Protein AF-S7J7T3-F1 (afdb_monomer)

Radius of gyration: 30.94 Å; Cα contacts (8 Å, |Δi|>4): 412; chains: 1; bounding box: 67×72×86 Å

Mean predicted aligned error: 15.25 Å

Foldseek 3Di:
DVVLVPDDDDPLLSVLLVLQQVQADLLQEGDDDLVVSQVVVVRDSVSNVSSLVVNCPDPPHLGHHNDLLSSLLRVLVPDPQRQPCLNVCSVPVVVCVVVVVLVVSCVVSVHDPVSSVSSVVVSVVGDSRRNVVVPDPPPDQDAQKEWDQDPVRDTDIDGPDDDDDDDDPCVVLVVCVVVDDPVSVVVSVVVVVVSVVVVVVVVVLVVLLCLLVVVLCVQQVCCQRPVDAQAADDLVNSCVVSVHDSVSSCVSQPRHWYHHPNDIDRSCVSHFHWWFAPDPVRGTDTLRNLLVVLVVDQVPADLQQGAALVNSCVVCVVVRTRDDSVSSVVSCVVVVNDGSVVSRDDDD

Sequence (348 aa):
MAQLRVQSLPRPQLMAAGLVIGSLDDKGFFQGDL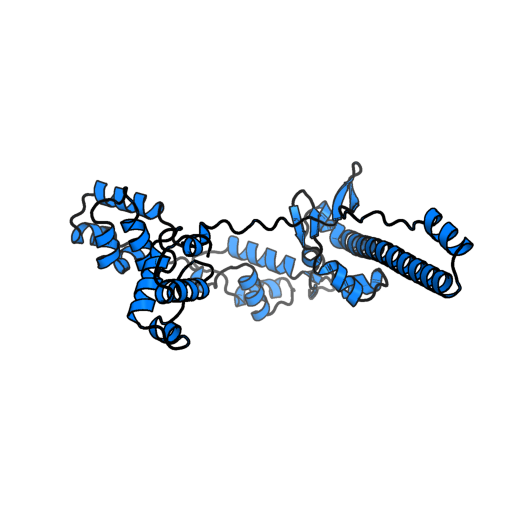ASLGTAYHLTPEDMKKGLELVQSFDPPGIAARDLREALLIQTRRSRKAPAKTEALLAQHYEDFLQGKWQKIQASLALSEAGLQAIRDFLKTLSLQPAGQITQEEVYIRPDVEIYCDEKGQLALRSLEEIPDVYFRDDLYDQYAAQGDKETLVYIRKARRDFNDLASALAYRHHSIEQVVTCLMSHQKDYFLYHKPLQPFRQKDIAEETKLSTATVSRVCRHRYVLFEGQVYPLQSFLATAYAVDKEDGASVSDKAIMRKIADLVESEDKDHPYSDQDLAEYFASAQISVARRTVTKFRQKLNIPNSRIRRRWRP

Solvent-accessible surface area (backbone atoms only — not comparable to full-atom values): 19787 Å² total; per-residue (Å²): 113,76,72,64,75,74,57,92,66,62,68,66,33,53,51,31,25,51,53,48,63,73,32,42,46,90,46,20,36,35,63,80,55,66,62,70,66,22,56,85,70,76,45,51,67,65,36,33,50,52,6,44,56,53,46,37,70,38,86,51,60,19,20,57,17,78,46,72,62,52,17,49,47,45,36,44,73,72,38,93,80,57,50,88,63,48,64,54,41,59,73,75,39,45,69,44,56,76,69,64,42,57,72,60,52,32,62,76,67,73,49,54,73,69,55,51,49,49,38,53,59,51,58,72,73,56,70,92,37,27,36,67,74,55,76,71,79,78,80,80,80,77,45,40,31,35,50,46,70,47,100,84,73,44,85,43,79,45,81,57,62,86,72,80,90,84,78,80,64,58,78,61,52,53,53,45,54,74,74,45,55,76,67,50,48,53,48,51,56,48,54,53,47,55,48,52,52,51,54,50,50,52,52,49,50,52,51,52,46,52,50,52,51,51,54,49,47,67,71,34,39,55,30,80,76,67,68,41,68,53,50,51,42,49,61,61,58,51,13,66,75,69,70,44,53,54,68,57,44,48,59,56,33,74,82,34,29,31,30,43,92,92,40,81,38,54,47,52,72,70,47,23,54,68,34,58,29,82,51,96,82,69,49,62,45,12,53,62,42,52,46,51,50,53,51,55,52,62,73,71,42,52,44,87,65,38,68,41,52,59,54,54,23,50,52,34,46,76,71,37,30,71,49,56,41,72,56,45,47,53,43,36,54,75,70,70,49,72,57,34,81,72,56,31,64,83,78,133

pLDDT: mean 84.62, std 7.96, range [48.22, 94.0]

Nearest PDB structures (foldseek):
  8f1j-assembly1_M  TM=6.549E-01  e=1.653E-20  Escherichia coli
  8f1i-assembly1_M  TM=6.223E-01  e=4.391E-20  Escherichia coli
  7qv9-assembly1_M  TM=6.460E-01  e=5.238E-18  Klebsiella pneumoniae
  7qxi-assembly1_M  TM=5.919E-01  e=6.699E-19  Klebsiella pneumoniae
  7qwp-assembly1_M  TM=6.243E-01  e=1.559E-16  Klebsiella pneumoniae

Secondary structure (DSSP, 8-state):
-TTGGG----HHHHHHHHHHHHTB-TTSBB-S-HHHHHHTTT--HHHHHHHHHHHHTSSSTTTTBSSHHHHHHHHHHH-TTPPTTHHHHHHH-HHHHHTT-HHHHHHHTT--HHHHHHHHHHHTTS-S-GGGGS---------SEEEEE-TTS-EEEEE----------HHHHHHHHHH--HHHHHHHHHHHHHHHHHHHHHHHHHHHHHHHHHHHHHHTHHHHHH-PPPPPB-HHHHHHHH---HHHHHHHHHT-EEEETTEEEEGGGG-B-EEEB-STT--EEEHHHHHHHHHHHHHTS-TTSPPPHHHHHHHHHHTTB---HHHHHHHHHHTTPPPHHHHSPPP-

Structure (mmCIF, N/CA/C/O backbone):
data_AF-S7J7T3-F1
#
_entry.id   AF-S7J7T3-F1
#
loop_
_atom_site.group_PDB
_atom_site.id
_atom_site.type_symbol
_atom_site.label_atom_id
_atom_site.label_alt_id
_atom_site.label_comp_id
_atom_site.label_asym_id
_atom_site.label_entity_id
_atom_site.label_seq_id
_atom_site.pdbx_PDB_ins_code
_atom_site.Cartn_x
_atom_site.Cartn_y
_atom_site.Cartn_z
_atom_site.occupancy
_atom_site.B_iso_or_equiv
_atom_site.auth_seq_id
_atom_site.auth_comp_id
_atom_site.auth_asym_id
_atom_site.auth_atom_id
_atom_site.pdbx_PDB_model_num
ATOM 1 N N . MET A 1 1 ? -15.486 18.052 -9.376 1.00 75.38 1 MET A N 1
ATOM 2 C CA . MET A 1 1 ? -15.262 18.795 -10.644 1.00 75.38 1 MET A CA 1
ATOM 3 C C . MET A 1 1 ? -16.343 18.581 -11.705 1.00 75.38 1 MET A C 1
ATOM 5 O O . MET A 1 1 ? -16.780 19.572 -12.274 1.00 75.38 1 MET A O 1
ATOM 9 N N . ALA A 1 2 ? -16.795 17.351 -11.991 1.00 79.06 2 ALA A N 1
ATOM 10 C CA . ALA A 1 2 ? -17.789 17.097 -13.048 1.00 79.06 2 ALA A CA 1
ATOM 11 C C . ALA A 1 2 ? -19.105 17.888 -12.872 1.00 79.06 2 ALA A C 1
ATOM 13 O O . ALA A 1 2 ? -19.540 18.552 -13.805 1.00 79.06 2 ALA A O 1
ATOM 14 N N . GLN A 1 3 ? -19.677 17.906 -11.663 1.00 81.00 3 GLN A N 1
ATOM 15 C CA . GLN A 1 3 ? -20.930 18.623 -11.376 1.00 81.00 3 GLN A CA 1
ATOM 16 C C . GLN A 1 3 ? -20.800 20.150 -11.485 1.00 81.00 3 GLN A C 1
ATOM 18 O O . GLN A 1 3 ? -21.722 20.809 -11.953 1.00 81.00 3 GLN A O 1
ATOM 23 N N . LEU A 1 4 ? -19.634 20.713 -11.142 1.00 83.75 4 LEU A N 1
ATOM 24 C CA . LEU A 1 4 ? -19.375 22.152 -11.259 1.00 83.75 4 LEU A CA 1
ATOM 25 C C . LEU A 1 4 ? -19.403 22.630 -12.719 1.00 83.75 4 LEU A C 1
ATOM 27 O O . LEU A 1 4 ? -19.880 23.724 -12.995 1.00 83.75 4 LEU A O 1
ATOM 31 N N . ARG A 1 5 ? -18.925 21.805 -13.662 1.00 81.75 5 ARG A N 1
ATOM 32 C CA . ARG A 1 5 ? -18.852 22.156 -15.094 1.00 81.75 5 ARG A CA 1
ATOM 33 C C . ARG A 1 5 ? -20.219 22.303 -15.765 1.00 81.75 5 ARG A C 1
ATOM 35 O O . ARG A 1 5 ? -20.293 22.891 -16.835 1.00 81.75 5 ARG A O 1
ATOM 42 N N . VAL A 1 6 ? -21.273 21.764 -15.155 1.00 81.38 6 VAL A N 1
ATOM 43 C CA . VAL A 1 6 ? -22.646 21.794 -15.687 1.00 81.38 6 VAL A CA 1
ATOM 44 C C . VAL A 1 6 ? -23.449 22.971 -15.103 1.00 81.38 6 VAL A C 1
ATOM 46 O O . VAL A 1 6 ? -24.548 23.265 -15.563 1.00 81.38 6 VAL A O 1
ATOM 49 N N . GLN A 1 7 ? -22.904 23.689 -14.111 1.00 81.62 7 GLN A N 1
ATOM 50 C CA . GLN A 1 7 ? -23.573 24.827 -13.478 1.00 81.62 7 GLN A CA 1
ATOM 51 C C . GLN A 1 7 ? -23.450 26.104 -14.318 1.00 81.62 7 GLN A C 1
ATOM 53 O O . GLN A 1 7 ? -22.364 26.476 -14.759 1.00 81.62 7 GLN A O 1
ATOM 58 N N . SER A 1 8 ? -24.564 26.820 -14.482 1.00 79.00 8 SER A N 1
ATOM 59 C CA . SER A 1 8 ? -24.627 28.111 -15.186 1.00 79.00 8 SER A CA 1
ATOM 60 C C . SER A 1 8 ? -24.733 29.266 -14.185 1.00 79.00 8 SER A C 1
ATOM 62 O O . SER A 1 8 ? -25.790 29.872 -14.029 1.00 79.00 8 SER A O 1
ATOM 64 N N . LEU A 1 9 ? -23.640 29.541 -13.469 1.00 84.25 9 LEU A N 1
ATOM 65 C CA . LEU A 1 9 ? -23.550 30.593 -12.447 1.00 84.25 9 LEU A CA 1
ATOM 66 C C . LEU A 1 9 ? -22.483 31.646 -12.801 1.00 84.25 9 LEU A C 1
ATOM 68 O O . LEU A 1 9 ? -21.626 31.392 -13.653 1.00 84.25 9 LEU A O 1
ATOM 72 N N . PRO A 1 10 ? -22.508 32.837 -12.167 1.00 85.75 10 PRO A N 1
ATOM 73 C CA . PRO A 1 10 ? -21.495 33.867 -12.380 1.00 85.75 10 PRO A CA 1
ATOM 74 C C . PRO A 1 10 ? -20.070 33.335 -12.172 1.00 85.75 10 PRO A C 1
ATOM 76 O O . PRO A 1 10 ? -19.806 32.588 -11.228 1.00 85.75 10 PRO A O 1
ATOM 79 N N . ARG A 1 11 ? -19.128 33.773 -13.021 1.00 82.38 11 ARG A N 1
ATOM 80 C CA . ARG A 1 11 ? -17.716 33.341 -12.973 1.00 82.38 11 ARG A CA 1
ATOM 81 C C . ARG A 1 11 ? -17.080 33.419 -11.573 1.00 82.38 11 ARG A C 1
ATOM 83 O O . ARG A 1 11 ? -16.417 32.447 -11.217 1.00 82.38 11 ARG A O 1
ATOM 90 N N . PRO A 1 12 ? -17.298 34.476 -10.760 1.00 83.62 12 PRO A N 1
ATOM 91 C CA . PRO A 1 12 ? -16.741 34.539 -9.405 1.00 83.62 12 PRO A CA 1
ATOM 92 C C . PRO A 1 12 ? -17.181 33.374 -8.506 1.00 83.62 12 PRO A C 1
ATOM 94 O O . PRO A 1 12 ? -16.366 32.815 -7.779 1.00 83.62 12 PRO A O 1
ATOM 97 N N . GLN A 1 13 ? -18.441 32.938 -8.614 1.00 84.06 13 GLN A N 1
ATOM 98 C CA . GLN A 1 1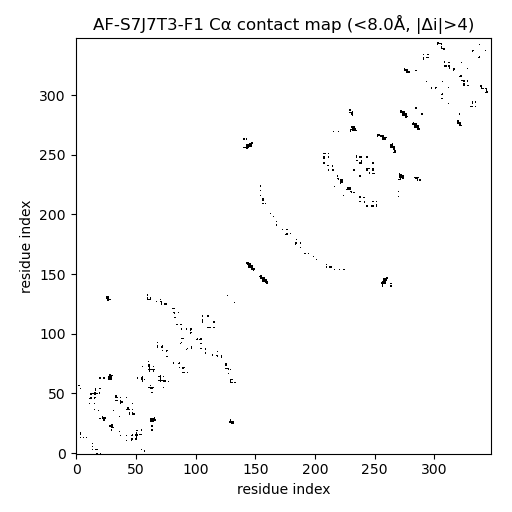3 ? -18.991 31.839 -7.810 1.00 84.06 13 GLN A CA 1
ATOM 99 C C . GLN A 1 13 ? -18.482 30.474 -8.279 1.00 84.06 13 GLN A C 1
ATOM 101 O O . GLN A 1 13 ? -18.190 29.606 -7.460 1.00 84.06 13 GLN A O 1
ATOM 106 N N . LEU A 1 14 ? -18.323 30.288 -9.594 1.00 85.38 14 LEU A N 1
ATOM 107 C CA . LEU A 1 14 ? -17.729 29.069 -10.151 1.00 85.38 14 LEU A CA 1
ATOM 108 C C . LEU A 1 14 ? -16.251 28.934 -9.765 1.00 85.38 14 LEU A C 1
ATOM 110 O O . LEU A 1 14 ? -15.801 27.838 -9.438 1.00 85.38 14 LEU A O 1
ATOM 114 N N . MET A 1 15 ? -15.507 30.044 -9.765 1.00 85.50 15 MET A N 1
ATOM 115 C CA . MET A 1 15 ? -14.121 30.068 -9.292 1.00 85.50 15 MET A CA 1
ATOM 116 C C . MET A 1 15 ? -14.039 29.755 -7.797 1.00 85.50 15 MET A C 1
ATOM 118 O O . MET A 1 15 ? -13.268 28.878 -7.413 1.00 85.50 15 MET A O 1
ATOM 122 N N . ALA A 1 16 ? -14.878 30.390 -6.972 1.00 86.44 16 ALA A N 1
ATOM 123 C CA . ALA A 1 16 ? -14.968 30.103 -5.543 1.00 86.44 16 ALA A CA 1
ATOM 124 C C . ALA A 1 16 ? -15.271 28.620 -5.264 1.00 86.44 16 ALA A C 1
ATOM 126 O O . ALA A 1 16 ? -14.583 27.982 -4.470 1.00 86.44 16 ALA A O 1
ATOM 127 N N . ALA A 1 17 ? -16.247 28.036 -5.963 1.00 87.31 17 ALA A N 1
ATOM 128 C CA . ALA A 1 17 ? -16.574 26.617 -5.841 1.00 87.31 17 ALA A CA 1
ATOM 129 C C . ALA A 1 17 ? -15.418 25.702 -6.283 1.00 87.31 17 ALA A C 1
ATOM 131 O O . ALA A 1 17 ? -15.166 24.674 -5.659 1.00 87.31 17 ALA A O 1
ATOM 132 N N . GLY A 1 18 ? -14.678 26.078 -7.330 1.00 86.81 18 GLY A N 1
ATOM 133 C CA . GLY A 1 18 ? -13.475 25.361 -7.758 1.00 86.81 18 GLY A CA 1
ATOM 134 C C . GLY A 1 18 ? -12.377 25.356 -6.691 1.00 86.81 18 GLY A C 1
ATOM 135 O O . GLY A 1 18 ? -11.784 24.307 -6.438 1.00 86.81 18 GLY A O 1
ATOM 136 N N . LEU A 1 19 ? -12.153 26.495 -6.027 1.00 87.12 19 LEU A N 1
ATOM 137 C CA . LEU A 1 19 ? -11.210 26.607 -4.910 1.00 87.12 19 LEU A CA 1
ATOM 138 C C . LEU A 1 19 ? -11.642 25.736 -3.729 1.00 87.12 19 LEU A C 1
ATOM 140 O O . LEU A 1 19 ? -10.830 24.976 -3.212 1.00 87.12 19 LEU A O 1
ATOM 144 N N . VAL A 1 20 ? -12.927 25.773 -3.363 1.00 87.44 20 VAL A N 1
ATOM 145 C CA . VAL A 1 20 ? -13.486 24.926 -2.297 1.00 87.44 20 VAL A CA 1
ATOM 146 C C . VAL A 1 20 ? -13.275 23.442 -2.599 1.00 87.44 20 VAL A C 1
ATOM 148 O O . VAL A 1 20 ? -12.836 22.713 -1.717 1.00 87.44 20 VAL A O 1
ATOM 151 N N . ILE A 1 21 ? -13.519 22.996 -3.839 1.00 86.38 21 ILE A N 1
ATOM 152 C CA . ILE A 1 21 ? -13.271 21.605 -4.260 1.00 86.38 21 ILE A CA 1
ATOM 153 C C . ILE A 1 21 ? -11.786 21.236 -4.132 1.00 86.38 21 ILE A C 1
ATOM 155 O O . ILE A 1 21 ? -11.472 20.116 -3.742 1.00 86.38 21 ILE A O 1
ATOM 159 N N . GLY A 1 22 ? -10.878 22.159 -4.457 1.00 85.31 22 GLY A N 1
ATOM 160 C CA . GLY A 1 22 ? -9.433 21.952 -4.321 1.00 85.31 22 GLY A CA 1
ATOM 161 C C . GLY A 1 22 ? -8.930 21.919 -2.874 1.00 85.31 22 GLY A C 1
ATOM 162 O O . GLY A 1 22 ? -7.810 21.478 -2.637 1.00 85.31 22 GLY A O 1
ATOM 163 N N . SER A 1 23 ? -9.742 22.366 -1.915 1.00 87.12 23 SER A N 1
ATOM 164 C CA . SER A 1 23 ? -9.426 22.395 -0.480 1.00 87.12 23 SER A CA 1
ATOM 165 C C . SER A 1 23 ? -10.157 21.311 0.324 1.00 87.12 23 SER A C 1
ATOM 167 O O . SER A 1 23 ? -10.235 21.401 1.550 1.00 87.12 23 SER A O 1
ATOM 169 N N . LEU A 1 24 ? -10.723 20.301 -0.342 1.00 86.50 24 LEU A N 1
ATOM 170 C CA . LEU A 1 24 ? -11.338 19.156 0.329 1.00 86.50 24 LEU A CA 1
ATOM 171 C C . LEU A 1 24 ? -10.279 18.136 0.759 1.00 86.50 24 LEU A C 1
ATOM 173 O O . LEU A 1 24 ? -9.319 17.891 0.031 1.00 86.50 24 LEU A O 1
ATOM 177 N N . ASP A 1 25 ? -10.476 17.520 1.923 1.00 84.06 25 ASP A N 1
ATOM 178 C CA . ASP A 1 25 ? -9.695 16.355 2.345 1.00 84.06 25 ASP A CA 1
ATOM 179 C C . ASP A 1 25 ? -10.202 15.044 1.714 1.00 84.06 25 ASP A C 1
ATOM 181 O O . ASP A 1 25 ? -11.262 14.997 1.085 1.00 84.06 25 ASP A O 1
ATOM 185 N N . ASP A 1 26 ? -9.465 13.949 1.934 1.00 79.81 26 ASP A N 1
ATOM 186 C CA . ASP A 1 26 ? -9.810 12.606 1.437 1.00 79.81 26 ASP A CA 1
ATOM 187 C C . ASP A 1 26 ? -11.188 12.108 1.919 1.00 79.81 26 ASP A C 1
ATOM 189 O O . ASP A 1 26 ? -11.761 11.184 1.344 1.00 79.81 26 ASP A O 1
ATOM 193 N N . LYS A 1 27 ? -11.733 12.701 2.990 1.00 80.62 27 LYS A N 1
ATOM 194 C CA . LYS A 1 27 ? -13.044 12.359 3.561 1.00 80.62 27 LYS A CA 1
ATOM 195 C C . LYS A 1 27 ? -14.164 13.254 3.022 1.00 80.62 27 LYS A C 1
ATOM 197 O O . LYS A 1 27 ? -15.337 12.935 3.228 1.00 80.62 27 LYS A O 1
ATOM 202 N N . GLY A 1 28 ? -13.831 14.317 2.292 1.00 82.50 28 GLY A N 1
ATOM 203 C CA . GLY A 1 28 ? -14.767 15.260 1.686 1.00 82.50 28 GLY A CA 1
ATOM 204 C C . GLY A 1 28 ? -15.125 16.458 2.562 1.00 82.50 28 GLY A C 1
ATOM 205 O O . GLY A 1 28 ? -16.102 17.141 2.246 1.00 82.50 28 GLY A O 1
ATOM 206 N N . PHE A 1 29 ? -14.381 16.720 3.641 1.00 87.06 29 PHE A N 1
ATOM 207 C CA . PHE A 1 29 ? -14.541 17.920 4.464 1.00 87.06 29 PHE A CA 1
ATOM 208 C C . PHE A 1 29 ? -13.693 19.068 3.928 1.00 87.06 29 PHE A C 1
ATOM 210 O O . PHE A 1 29 ? -12.603 18.867 3.396 1.00 87.06 29 PHE A O 1
ATOM 217 N N . PHE A 1 30 ? -14.196 20.287 4.084 1.00 87.38 30 PHE A N 1
ATOM 218 C CA . PHE A 1 30 ? -13.476 21.493 3.706 1.00 87.38 30 PHE A CA 1
ATOM 219 C C . PHE A 1 30 ? -12.416 21.838 4.756 1.00 87.38 30 PHE A C 1
ATOM 221 O O . PHE A 1 30 ? -12.742 22.071 5.921 1.00 87.38 30 PHE A O 1
ATOM 228 N N . GLN A 1 31 ? -11.155 21.897 4.327 1.00 80.44 31 GLN A N 1
ATOM 229 C CA . GLN A 1 31 ? -10.016 22.265 5.162 1.00 80.44 31 GLN A CA 1
ATOM 230 C C . GLN A 1 31 ? -9.549 23.673 4.785 1.00 80.44 31 GLN A C 1
ATOM 232 O O . GLN A 1 31 ? -8.963 23.883 3.724 1.00 80.44 31 GLN A O 1
ATOM 237 N N . GLY A 1 32 ? -9.789 24.651 5.659 1.00 78.81 32 GLY A N 1
ATOM 238 C CA . GLY A 1 32 ? -9.261 26.002 5.484 1.00 78.81 32 GLY A CA 1
ATOM 239 C C . GLY A 1 32 ? -10.185 27.105 5.973 1.00 78.81 32 GLY A C 1
ATOM 240 O O . GLY A 1 32 ? -11.274 26.867 6.493 1.00 78.81 32 GLY A O 1
ATOM 241 N N . ASP A 1 33 ? -9.723 28.338 5.789 1.00 82.06 33 ASP A N 1
ATOM 242 C CA . ASP A 1 33 ? -10.504 29.541 6.040 1.00 82.06 33 ASP A CA 1
ATOM 243 C C . ASP A 1 33 ? -11.023 30.118 4.715 1.00 82.06 33 ASP A C 1
ATOM 245 O O . ASP A 1 33 ? -10.255 30.405 3.793 1.00 82.06 33 ASP A O 1
ATOM 249 N N . LEU A 1 34 ? -12.342 30.301 4.633 1.00 80.44 34 LEU A N 1
ATOM 250 C CA . LEU A 1 34 ? -13.025 30.848 3.457 1.00 80.44 34 LEU A CA 1
ATOM 251 C C . LEU A 1 34 ? -12.539 32.257 3.117 1.00 80.44 34 LEU A C 1
ATOM 253 O O . LEU A 1 34 ? -12.439 32.594 1.937 1.00 80.44 34 LEU A O 1
ATOM 257 N N . ALA A 1 35 ? -12.243 33.073 4.133 1.00 76.12 35 ALA A N 1
ATOM 258 C CA . ALA A 1 35 ? -11.789 34.441 3.916 1.00 76.12 35 ALA A CA 1
ATOM 259 C C . ALA A 1 35 ? -10.382 34.449 3.306 1.00 76.12 35 ALA A C 1
ATOM 261 O O . ALA A 1 35 ? -10.147 35.113 2.299 1.00 76.12 35 ALA A O 1
ATOM 262 N N . SER A 1 36 ? -9.472 33.644 3.855 1.00 78.25 36 SER A N 1
ATOM 263 C CA . SER A 1 36 ? -8.094 33.526 3.371 1.00 78.25 36 SER A CA 1
ATOM 264 C C . SER A 1 36 ? -7.976 32.897 1.974 1.00 78.25 36 SER A C 1
ATOM 266 O O . SER A 1 36 ? -7.074 33.250 1.221 1.00 78.25 36 SER A O 1
ATOM 268 N N . LEU A 1 37 ? -8.883 31.991 1.593 1.00 79.44 37 LEU A N 1
ATOM 269 C CA . LEU A 1 37 ? -8.864 31.357 0.266 1.00 79.44 37 LEU A CA 1
ATOM 270 C C . LEU A 1 37 ? -9.308 32.297 -0.866 1.00 79.44 37 LEU A C 1
ATOM 272 O O . LEU A 1 37 ? -8.811 32.186 -1.987 1.00 79.44 37 LEU A O 1
ATOM 276 N N . GLY A 1 38 ? -10.228 33.226 -0.587 1.00 75.81 38 GLY A N 1
ATOM 277 C CA . GLY A 1 38 ? -10.746 34.167 -1.585 1.00 75.81 38 GLY A CA 1
ATOM 278 C C . GLY A 1 38 ? -9.831 35.364 -1.864 1.00 75.81 38 GLY A C 1
ATOM 279 O O . GLY A 1 38 ? -9.816 35.879 -2.985 1.00 75.81 38 GLY A O 1
ATOM 280 N N . THR A 1 39 ? -9.034 35.793 -0.878 1.00 79.75 39 THR A N 1
ATOM 281 C CA . THR A 1 39 ? -8.194 37.004 -0.974 1.00 79.75 39 THR A CA 1
ATOM 282 C C . THR A 1 39 ? -7.122 36.903 -2.054 1.00 79.75 39 THR A C 1
ATOM 284 O O . THR A 1 39 ? -6.909 37.872 -2.780 1.00 79.75 39 THR A O 1
ATOM 287 N N . ALA A 1 40 ? -6.508 35.729 -2.223 1.00 77.25 40 ALA A N 1
ATOM 288 C CA . ALA A 1 40 ? -5.492 35.480 -3.250 1.00 77.25 40 ALA A CA 1
ATOM 289 C C . ALA A 1 40 ? -6.015 35.658 -4.691 1.00 77.25 40 ALA A C 1
ATOM 291 O O . ALA A 1 40 ? -5.227 35.880 -5.606 1.00 77.25 40 ALA A O 1
ATOM 292 N N . TYR A 1 41 ? -7.335 35.584 -4.887 1.00 79.19 41 TYR A N 1
ATOM 293 C CA . TYR A 1 41 ? -7.991 35.656 -6.195 1.00 79.19 41 TYR A CA 1
ATOM 294 C C . TYR A 1 41 ? -8.938 36.857 -6.331 1.00 79.19 41 TYR A C 1
ATOM 296 O O . TYR A 1 41 ? -9.746 36.894 -7.257 1.00 79.19 41 TYR A O 1
ATOM 304 N N . HIS A 1 42 ? -8.847 37.837 -5.422 1.00 83.19 42 HIS A N 1
ATOM 305 C CA . HIS A 1 42 ? -9.715 39.023 -5.382 1.00 83.19 42 HIS A CA 1
ATOM 306 C C . HIS A 1 42 ? -11.223 38.699 -5.339 1.00 83.19 42 HIS A C 1
ATOM 308 O O . HIS A 1 42 ? -12.045 39.465 -5.842 1.00 83.19 42 HIS A O 1
ATOM 314 N N . LEU A 1 43 ? -11.597 37.564 -4.739 1.00 83.31 43 LEU A N 1
ATOM 315 C CA . LEU A 1 43 ? -12.994 37.165 -4.562 1.00 83.31 43 LEU A CA 1
ATOM 316 C C . LEU A 1 43 ? -13.572 37.791 -3.293 1.00 83.31 43 LEU A C 1
ATOM 318 O O . LEU A 1 43 ? -12.900 37.879 -2.262 1.00 83.31 43 LEU A O 1
ATOM 322 N N . THR A 1 44 ? -14.839 38.205 -3.351 1.00 85.88 44 THR A N 1
ATOM 323 C CA . THR A 1 44 ? -15.522 38.735 -2.167 1.00 85.88 44 THR A CA 1
ATOM 324 C C . THR A 1 44 ? -15.859 37.606 -1.180 1.00 85.88 44 THR A C 1
ATOM 326 O O . THR A 1 44 ? -16.093 36.465 -1.597 1.00 85.88 44 THR A O 1
ATOM 329 N N . PRO A 1 45 ? -15.951 37.891 0.134 1.00 84.38 45 PRO A N 1
ATOM 330 C CA . PRO A 1 45 ? -16.411 36.906 1.116 1.00 84.38 45 PRO A CA 1
ATOM 331 C C . PRO A 1 45 ? -17.803 36.337 0.799 1.00 84.38 45 PRO A C 1
ATOM 333 O O . PRO A 1 45 ? -18.085 35.176 1.096 1.00 84.38 45 PRO A O 1
ATOM 336 N N . GLU A 1 46 ? -18.671 37.130 0.162 1.00 86.38 46 GLU A N 1
ATOM 337 C CA . GLU A 1 46 ? -19.995 36.679 -0.273 1.00 86.38 46 GLU A CA 1
ATOM 338 C C . GLU A 1 46 ? -19.921 35.662 -1.414 1.00 86.38 46 GLU A C 1
ATOM 340 O O . GLU A 1 46 ? -20.639 34.660 -1.386 1.00 86.38 46 GLU A O 1
ATOM 345 N N . ASP A 1 47 ? -19.044 35.880 -2.396 1.00 85.06 47 ASP A N 1
ATOM 346 C CA . ASP A 1 47 ? -18.837 34.935 -3.496 1.00 85.06 47 ASP A CA 1
ATOM 347 C C . ASP A 1 47 ? -18.253 33.614 -2.990 1.00 85.06 47 ASP A C 1
ATOM 349 O O . ASP A 1 47 ? -18.682 32.547 -3.430 1.00 85.06 47 ASP A O 1
ATOM 353 N N . MET A 1 48 ? -17.343 33.671 -2.011 1.00 85.19 48 MET A N 1
ATOM 354 C CA . MET A 1 48 ? -16.796 32.481 -1.350 1.00 85.19 48 MET A CA 1
ATOM 355 C C . MET A 1 48 ? -17.869 31.690 -0.602 1.00 85.19 48 MET A C 1
ATOM 357 O O . MET A 1 48 ? -17.917 30.464 -0.708 1.00 85.19 48 MET A O 1
ATOM 361 N N . LYS A 1 49 ? -18.771 32.376 0.107 1.00 87.06 49 LYS A N 1
ATOM 362 C CA . LYS A 1 49 ? -19.892 31.726 0.795 1.00 87.06 49 LYS A CA 1
ATOM 363 C C . LYS A 1 49 ? -20.847 31.054 -0.194 1.00 87.06 49 LYS A C 1
ATOM 365 O O . LYS A 1 49 ? -21.199 29.895 0.003 1.00 87.06 49 LYS A O 1
ATOM 370 N N . LYS A 1 50 ? -21.207 31.740 -1.284 1.00 87.25 50 LYS A N 1
ATOM 371 C CA . LYS A 1 50 ? -22.048 31.173 -2.354 1.00 87.25 50 LYS A CA 1
ATOM 372 C C . LYS A 1 50 ? -21.369 29.993 -3.047 1.00 87.25 50 LYS A C 1
ATOM 374 O O . LYS A 1 50 ? -22.029 29.007 -3.354 1.00 87.25 50 LYS A O 1
ATOM 379 N N . GLY A 1 51 ? -20.055 30.069 -3.259 1.00 86.38 51 GLY A N 1
ATOM 380 C CA . GLY A 1 51 ? -19.256 28.966 -3.788 1.00 86.38 51 GLY A CA 1
ATOM 381 C C . GLY A 1 51 ? -19.271 27.743 -2.870 1.00 86.38 51 GLY A C 1
ATOM 382 O O . GLY A 1 51 ? -19.461 26.629 -3.350 1.00 86.38 51 GLY A O 1
ATOM 383 N N . LEU A 1 52 ? -19.145 27.937 -1.553 1.00 88.12 52 LEU A N 1
ATOM 384 C CA . LEU A 1 52 ? -19.252 26.850 -0.578 1.00 88.12 52 LEU A CA 1
ATOM 385 C C . LEU A 1 52 ? -20.652 26.225 -0.571 1.00 88.12 52 LEU A C 1
ATOM 387 O O . LEU A 1 52 ? -20.768 25.008 -0.679 1.00 88.12 52 LEU A O 1
ATOM 391 N N . GLU A 1 53 ? -21.705 27.040 -0.486 1.00 88.19 53 GLU A N 1
ATOM 392 C CA . GLU A 1 53 ? -23.099 26.570 -0.511 1.00 88.19 53 GLU A CA 1
ATOM 393 C C . GLU A 1 53 ? -23.410 25.800 -1.805 1.00 88.19 53 GLU A C 1
ATOM 395 O O . GLU A 1 53 ? -24.088 24.770 -1.778 1.00 88.19 53 GLU A O 1
ATOM 400 N N . LEU A 1 54 ? -22.846 26.245 -2.933 1.00 87.94 54 LEU A N 1
ATOM 401 C CA . LEU A 1 54 ? -22.944 25.541 -4.205 1.00 87.94 54 LEU A CA 1
ATOM 402 C C . LEU A 1 54 ? -22.288 24.159 -4.135 1.00 87.94 54 LEU A C 1
ATOM 404 O O . LEU A 1 54 ? -22.914 23.178 -4.527 1.00 87.94 54 LEU A O 1
ATOM 408 N N . VAL A 1 55 ? -21.062 24.049 -3.614 1.00 87.38 55 VAL A N 1
ATOM 409 C CA . VAL A 1 55 ? -20.391 22.744 -3.486 1.00 87.38 55 VAL A CA 1
ATOM 410 C C . VAL A 1 55 ? -21.124 21.837 -2.493 1.00 87.38 55 VAL A C 1
ATOM 412 O O . VAL A 1 55 ? -21.269 20.651 -2.766 1.00 87.38 55 VAL A O 1
ATOM 415 N N . GLN A 1 56 ? -21.669 22.377 -1.401 1.00 88.50 56 GLN A N 1
ATOM 416 C CA . GLN A 1 56 ? -22.477 21.618 -0.433 1.00 88.50 56 GLN A CA 1
ATOM 417 C C . GLN A 1 56 ? -23.787 21.072 -1.031 1.00 88.50 56 GLN A C 1
ATOM 419 O O . GLN A 1 56 ? -24.358 20.106 -0.513 1.00 88.50 56 GLN A O 1
ATOM 424 N N . SER A 1 57 ? -24.268 21.662 -2.130 1.00 86.50 57 SER A N 1
ATOM 425 C CA . SER A 1 57 ? -25.426 21.161 -2.878 1.00 86.50 57 SER A CA 1
ATOM 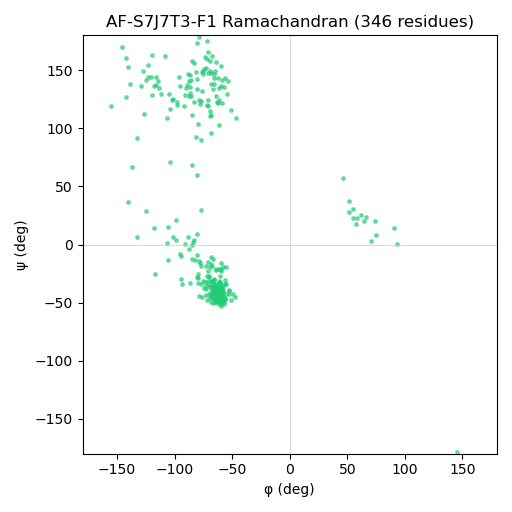426 C C . SER A 1 57 ? -25.110 19.962 -3.781 1.00 86.50 57 SER A C 1
ATOM 428 O O . SER A 1 57 ? -26.034 19.272 -4.212 1.00 86.50 57 SER A O 1
ATOM 430 N N . PHE A 1 58 ? -23.829 19.695 -4.054 1.00 87.69 58 PHE A N 1
ATOM 431 C CA . PHE A 1 58 ? -23.399 18.608 -4.930 1.00 87.69 58 PHE A CA 1
ATOM 432 C C . PHE A 1 58 ? -23.553 17.235 -4.275 1.00 87.69 58 PHE A C 1
ATOM 434 O O . PHE A 1 58 ? -23.689 17.099 -3.058 1.00 87.69 58 PHE A O 1
ATOM 441 N N . ASP A 1 59 ? -23.549 16.200 -5.109 1.00 82.38 59 ASP A N 1
ATOM 442 C CA . ASP A 1 59 ? -23.481 14.813 -4.663 1.00 82.38 59 ASP A CA 1
ATOM 443 C C . ASP A 1 59 ? -22.019 14.362 -4.542 1.00 82.38 59 ASP A C 1
ATOM 445 O O . ASP A 1 59 ? -21.222 14.655 -5.441 1.00 82.38 59 ASP A O 1
ATOM 449 N N . PRO A 1 60 ? -21.642 13.632 -3.479 1.00 85.38 60 PRO A N 1
ATOM 450 C CA . PRO A 1 60 ? -22.489 13.089 -2.408 1.00 85.38 60 PRO A CA 1
ATOM 451 C C . PRO A 1 60 ? -22.953 14.128 -1.360 1.00 85.38 60 PRO A C 1
ATOM 453 O O . PRO A 1 60 ? -22.225 15.077 -1.061 1.00 85.38 60 PRO A O 1
ATOM 456 N N . PRO A 1 61 ? -24.152 13.959 -0.759 1.00 85.00 61 PRO A N 1
ATOM 457 C CA . PRO A 1 61 ? -24.676 14.892 0.235 1.00 85.00 61 PRO A CA 1
ATOM 458 C C . PRO A 1 61 ? -23.770 14.964 1.471 1.00 85.00 61 PRO A C 1
ATOM 460 O O . PRO A 1 61 ? -23.359 13.946 2.025 1.00 85.00 61 PRO A O 1
ATOM 463 N N . GLY A 1 62 ? -23.494 16.185 1.934 1.00 83.50 62 GLY A N 1
ATOM 464 C CA . GLY A 1 62 ? -22.593 16.446 3.062 1.00 83.50 62 GLY A CA 1
ATOM 465 C C . GLY A 1 62 ? -21.143 16.725 2.663 1.00 83.50 62 GLY A C 1
ATOM 466 O O . GLY A 1 62 ? -20.327 16.967 3.550 1.00 83.50 62 GLY A O 1
ATOM 467 N N . ILE A 1 63 ? -20.815 16.721 1.366 1.00 87.25 63 ILE A N 1
ATOM 468 C CA . ILE A 1 63 ? -19.504 17.151 0.867 1.00 87.25 63 ILE A CA 1
ATOM 469 C C . ILE A 1 63 ? -19.271 18.648 1.127 1.00 87.25 63 ILE A C 1
ATOM 471 O O . ILE A 1 63 ? -20.217 19.434 1.160 1.00 87.25 63 ILE A O 1
ATOM 475 N N . ALA A 1 64 ? -18.012 19.042 1.331 1.00 88.44 64 ALA A N 1
ATOM 476 C CA . ALA A 1 64 ? -17.608 20.403 1.699 1.00 88.44 64 ALA A CA 1
ATOM 477 C C . ALA A 1 64 ? -18.232 20.930 3.007 1.00 88.44 64 ALA A C 1
ATOM 479 O O . ALA A 1 64 ? -18.319 22.139 3.231 1.00 88.44 64 ALA A O 1
ATOM 480 N N . ALA A 1 65 ? -18.658 20.035 3.898 1.00 89.38 65 ALA A N 1
ATOM 481 C CA . ALA A 1 65 ? -18.940 20.402 5.278 1.00 89.38 65 ALA A CA 1
ATOM 482 C C . ALA A 1 65 ? -17.638 20.775 6.007 1.00 89.38 65 ALA A C 1
ATOM 484 O O . ALA A 1 65 ? -16.580 20.212 5.723 1.00 89.38 65 ALA A O 1
ATOM 485 N N . ARG A 1 66 ? -17.710 21.707 6.958 1.00 87.94 66 ARG A N 1
ATOM 486 C CA . ARG A 1 66 ? -16.570 22.120 7.796 1.00 87.94 66 ARG A CA 1
ATOM 487 C C . ARG A 1 66 ? -16.330 21.155 8.949 1.00 87.94 66 ARG A C 1
ATOM 489 O O . ARG A 1 66 ? -15.208 21.020 9.422 1.00 87.94 66 ARG A O 1
ATOM 496 N N . ASP A 1 67 ? -17.383 20.482 9.401 1.00 87.19 67 ASP A N 1
ATOM 497 C CA . ASP A 1 67 ? -17.310 19.459 10.433 1.00 87.19 67 ASP A CA 1
ATOM 498 C C . ASP A 1 67 ? -18.328 18.329 10.189 1.00 87.19 67 ASP A C 1
ATOM 500 O O . ASP A 1 67 ? -19.206 18.400 9.321 1.00 87.19 67 ASP A O 1
ATOM 504 N N . LEU A 1 68 ? -18.201 17.249 10.965 1.00 85.81 68 LEU A N 1
ATOM 505 C CA . LEU A 1 68 ? -19.092 16.090 10.875 1.00 85.81 68 LEU A CA 1
ATOM 506 C C . LEU A 1 68 ? -20.552 16.452 11.184 1.00 85.81 68 LEU A C 1
ATOM 508 O O . LEU A 1 68 ? -21.473 15.879 10.603 1.00 85.81 68 LEU A O 1
ATOM 512 N N . ARG A 1 69 ? -20.777 17.410 12.085 1.00 89.12 69 ARG A N 1
ATOM 513 C CA . ARG A 1 69 ? -22.120 17.840 12.475 1.00 89.12 69 ARG A CA 1
ATOM 514 C C . ARG A 1 69 ? -22.824 18.528 11.305 1.00 89.12 69 ARG A C 1
ATOM 516 O O . ARG A 1 69 ? -23.972 18.206 11.013 1.00 89.12 69 ARG A O 1
ATOM 523 N N . GLU A 1 70 ? -22.136 19.429 10.616 1.00 88.38 70 GLU A N 1
ATOM 524 C CA . GLU A 1 70 ? -22.595 20.112 9.413 1.00 88.38 70 GLU A CA 1
ATOM 525 C C . GLU A 1 70 ? -22.843 19.110 8.282 1.00 88.38 70 GLU A C 1
ATOM 527 O O . GLU A 1 70 ? -23.895 19.174 7.647 1.00 88.38 70 GLU A O 1
ATOM 532 N N . ALA A 1 71 ? -21.968 18.114 8.095 1.00 89.69 71 ALA A N 1
ATOM 533 C CA . ALA A 1 71 ? -22.186 17.056 7.105 1.00 89.69 71 ALA A CA 1
ATOM 534 C C . ALA A 1 71 ? -23.481 16.275 7.368 1.00 89.69 71 ALA A C 1
ATOM 536 O O . ALA A 1 71 ? -24.289 16.088 6.454 1.00 89.69 71 ALA A O 1
ATOM 537 N N . LEU A 1 72 ? -23.712 15.851 8.615 1.00 87.88 72 LEU A N 1
ATOM 538 C CA . LEU A 1 72 ? -24.924 15.122 9.001 1.00 87.88 72 LEU A CA 1
ATOM 539 C C . LEU A 1 72 ? -26.183 15.988 8.873 1.00 87.88 72 LEU A C 1
ATOM 541 O O . LEU A 1 72 ? -27.233 15.489 8.461 1.00 87.88 72 LEU A O 1
ATOM 545 N N . LEU A 1 73 ? -26.093 17.285 9.180 1.00 89.19 73 LEU A N 1
ATOM 546 C CA . LEU A 1 73 ? -27.192 18.234 8.992 1.00 89.19 73 LEU A CA 1
ATOM 547 C C . LEU A 1 73 ? -27.538 18.411 7.509 1.00 89.19 73 LEU A C 1
ATOM 549 O O . LEU A 1 73 ? -28.715 18.344 7.154 1.00 89.19 73 LEU A O 1
ATOM 553 N N . ILE A 1 74 ? -26.539 18.580 6.638 1.00 88.44 74 ILE A N 1
ATOM 554 C CA . ILE A 1 74 ? -26.738 18.686 5.184 1.00 88.44 74 ILE A CA 1
ATOM 555 C C . ILE A 1 74 ? -27.404 17.413 4.648 1.00 88.44 74 ILE A C 1
ATOM 557 O O . ILE A 1 74 ? -28.398 17.494 3.925 1.00 88.44 74 ILE A O 1
ATOM 561 N N . GLN A 1 75 ? -26.916 16.236 5.045 1.00 88.75 75 GLN A N 1
ATOM 562 C CA . GLN A 1 75 ? -27.506 14.957 4.639 1.00 88.75 75 GLN A CA 1
ATOM 563 C C . GLN A 1 75 ? -28.946 14.792 5.137 1.00 88.75 75 GLN A C 1
ATOM 565 O O . GLN A 1 75 ? -29.818 14.358 4.383 1.00 88.75 75 GLN A O 1
ATOM 570 N N . THR A 1 76 ? -29.218 15.189 6.384 1.00 87.81 76 THR A N 1
ATOM 571 C CA . THR A 1 76 ? -30.564 15.139 6.970 1.00 87.81 76 THR A CA 1
ATOM 572 C C . THR A 1 76 ? -31.523 16.053 6.208 1.00 87.81 76 THR A C 1
ATOM 574 O O . THR A 1 76 ? -32.599 15.607 5.821 1.00 87.81 76 THR A O 1
ATOM 577 N N . ARG A 1 77 ? -31.119 17.296 5.912 1.00 87.25 77 ARG A N 1
ATOM 578 C CA . ARG A 1 77 ? -31.932 18.270 5.159 1.00 87.25 77 ARG A CA 1
ATOM 579 C C . ARG A 1 77 ? -32.213 17.834 3.724 1.00 87.25 77 ARG A C 1
ATOM 581 O O . ARG A 1 77 ? -33.288 18.108 3.200 1.00 87.25 77 ARG A O 1
ATOM 588 N N . ARG A 1 78 ? -31.261 17.152 3.081 1.00 84.81 78 ARG A N 1
ATOM 589 C CA . ARG A 1 78 ? -31.434 16.620 1.720 1.00 84.81 78 ARG A CA 1
ATOM 590 C C . ARG A 1 78 ? -32.260 15.327 1.680 1.00 84.81 78 ARG A C 1
ATOM 592 O O . ARG A 1 78 ? -32.720 14.942 0.605 1.00 84.81 78 ARG A O 1
ATOM 599 N N . SER A 1 79 ? -32.491 14.668 2.818 1.00 84.81 79 SER A N 1
ATOM 600 C CA . SER A 1 79 ? -33.239 13.412 2.878 1.00 84.81 79 SER A CA 1
ATOM 601 C C . SER A 1 79 ? -34.732 13.624 3.126 1.00 84.81 79 SER A C 1
ATOM 603 O O . SER A 1 79 ? -35.158 14.067 4.188 1.00 84.81 79 SER A O 1
ATOM 605 N N . ARG A 1 80 ? -35.568 13.186 2.175 1.00 78.50 80 ARG A N 1
ATOM 606 C CA . ARG A 1 80 ? -37.040 13.207 2.310 1.00 78.50 80 ARG A CA 1
ATOM 607 C C . ARG A 1 80 ? -37.585 12.224 3.357 1.00 78.50 80 ARG A C 1
ATOM 609 O O . ARG A 1 80 ? -38.772 12.260 3.656 1.00 78.50 80 ARG A O 1
ATOM 616 N N . LYS A 1 81 ? -36.742 11.322 3.874 1.00 80.69 81 LYS A N 1
ATOM 617 C CA . LYS A 1 81 ? -37.104 10.287 4.859 1.00 80.69 81 LYS A CA 1
ATOM 618 C C . LYS A 1 81 ? -36.678 10.643 6.288 1.00 80.69 81 LYS A C 1
ATOM 620 O O . LYS A 1 81 ? -36.786 9.793 7.167 1.00 80.69 81 LYS A O 1
ATOM 625 N N . ALA A 1 82 ? -36.166 11.854 6.515 1.00 82.31 82 ALA A N 1
ATOM 626 C CA . ALA A 1 82 ? -35.711 12.283 7.830 1.00 82.31 82 ALA A CA 1
ATOM 627 C C . ALA A 1 82 ? -36.883 12.311 8.835 1.00 82.31 82 ALA A C 1
ATOM 629 O O . ALA A 1 82 ? -37.871 13.012 8.598 1.00 82.31 82 ALA A O 1
ATOM 630 N N . PRO A 1 83 ? -36.799 11.572 9.956 1.00 84.12 83 PRO A N 1
ATOM 631 C CA . PRO A 1 83 ? -37.789 11.656 11.019 1.00 84.12 83 PRO A CA 1
ATOM 632 C C . PRO A 1 83 ? -37.884 13.070 11.608 1.00 84.12 83 PRO A C 1
ATOM 634 O O . PRO A 1 83 ? -36.923 13.847 11.615 1.00 84.12 83 PRO A O 1
ATOM 637 N N . ALA A 1 84 ? -39.053 13.410 12.153 1.00 78.38 84 ALA A N 1
ATOM 638 C CA . ALA A 1 84 ? -39.236 14.686 12.832 1.00 78.38 84 ALA A CA 1
ATOM 639 C C . ALA A 1 84 ? -38.246 14.823 14.005 1.00 78.38 84 ALA A C 1
ATOM 641 O O . ALA A 1 84 ? -37.996 13.866 14.735 1.00 78.38 84 ALA A O 1
ATOM 642 N N . LYS A 1 85 ? -37.715 16.036 14.209 1.00 82.81 85 LYS A N 1
ATOM 643 C CA . LYS A 1 85 ? -36.751 16.391 15.271 1.00 82.81 85 LYS A CA 1
ATOM 644 C C . LYS A 1 85 ? -35.325 15.822 15.114 1.00 82.81 85 LYS A C 1
ATOM 646 O O . LYS A 1 85 ? -34.488 16.134 15.959 1.00 82.81 85 LYS A O 1
ATOM 651 N N . THR A 1 86 ? -34.989 15.095 14.039 1.00 84.25 86 THR A N 1
ATOM 652 C CA . THR A 1 86 ? -33.592 14.681 13.765 1.00 84.25 86 THR A CA 1
ATOM 653 C C . THR A 1 86 ? -32.657 15.882 13.603 1.00 84.25 86 THR A C 1
ATOM 655 O O . THR A 1 86 ? -31.566 15.898 14.168 1.00 84.25 86 THR A O 1
ATOM 658 N N . GLU A 1 87 ? -33.097 16.923 12.891 1.00 86.31 87 GLU A N 1
ATOM 659 C CA . GLU A 1 87 ? -32.317 18.157 12.740 1.00 86.31 87 GLU A CA 1
ATOM 660 C C . GLU A 1 87 ? -32.109 18.862 14.088 1.00 86.31 87 GLU A C 1
ATOM 662 O O . GLU A 1 87 ? -30.995 19.275 14.401 1.00 86.31 87 GLU A O 1
ATOM 667 N N . ALA A 1 88 ? -33.153 18.938 14.921 1.00 85.12 88 ALA A N 1
ATOM 668 C CA . ALA A 1 88 ? -33.070 19.534 16.253 1.00 85.12 88 ALA A CA 1
ATOM 669 C C . ALA A 1 88 ? -32.090 18.772 17.163 1.00 85.12 88 ALA A C 1
ATOM 671 O O . ALA A 1 88 ? -31.310 19.397 17.880 1.00 85.12 88 ALA A O 1
ATOM 672 N N . LEU A 1 89 ? -32.063 17.436 17.081 1.00 87.00 89 LEU A N 1
ATOM 673 C CA . LEU A 1 89 ? -31.090 16.602 17.791 1.00 87.00 89 LEU A CA 1
ATOM 674 C C . LEU A 1 89 ? -29.654 16.940 17.376 1.00 87.00 89 LEU A C 1
ATOM 676 O O . LEU A 1 89 ? -28.820 17.216 18.236 1.00 87.00 89 LEU A O 1
ATOM 680 N N . LEU A 1 90 ? -29.370 16.972 16.072 1.00 85.88 90 LEU A N 1
ATOM 681 C CA . LEU A 1 90 ? -28.031 17.271 15.551 1.00 85.88 90 LEU A CA 1
ATOM 682 C C . LEU A 1 90 ? -27.624 18.741 15.762 1.00 85.88 90 LEU A C 1
ATOM 684 O O . LEU A 1 90 ? -26.437 19.052 15.858 1.00 85.88 90 LEU A O 1
ATOM 688 N N . ALA A 1 91 ? -28.585 19.662 15.846 1.00 85.50 91 ALA A N 1
ATOM 689 C CA . ALA A 1 91 ? -28.324 21.083 16.045 1.00 85.50 91 ALA A CA 1
ATOM 690 C C . ALA A 1 91 ? -28.183 21.486 17.524 1.00 85.50 91 ALA A C 1
ATOM 692 O O . ALA A 1 91 ? -27.429 22.405 17.818 1.00 85.50 91 ALA A O 1
ATOM 693 N N . GLN A 1 92 ? -28.889 20.850 18.456 1.00 84.75 92 GLN A N 1
ATOM 694 C CA . GLN A 1 92 ? -28.938 21.312 19.853 1.00 84.75 92 GLN A CA 1
ATOM 695 C C . GLN A 1 92 ? -28.340 20.306 20.840 1.00 84.75 92 GLN A C 1
ATOM 697 O O . GLN A 1 92 ? -27.842 20.704 21.887 1.00 84.75 92 GLN A O 1
ATOM 702 N N . HIS A 1 93 ? -28.323 19.016 20.494 1.00 84.38 93 HIS A N 1
ATOM 703 C CA . HIS A 1 93 ? -27.918 17.927 21.389 1.00 84.38 93 HIS A CA 1
ATOM 704 C C . HIS A 1 93 ? -26.793 17.055 20.809 1.00 84.38 93 HIS A C 1
ATOM 706 O O . HIS A 1 93 ? -26.682 15.874 21.137 1.00 84.38 93 HIS A O 1
ATOM 712 N N . TYR A 1 94 ? -25.934 17.625 19.958 1.00 84.06 94 TYR A N 1
ATOM 713 C CA . TYR A 1 94 ? -24.848 16.884 19.304 1.00 84.06 94 TYR A CA 1
ATOM 714 C C . TYR A 1 94 ? -23.852 16.262 20.299 1.00 84.06 94 TYR A C 1
ATOM 716 O O . TYR A 1 94 ? -23.439 15.119 20.129 1.00 84.06 94 TYR A O 1
ATOM 724 N N . GLU A 1 95 ? -23.501 16.973 21.373 1.00 84.25 95 GLU A N 1
ATOM 725 C CA . GLU A 1 95 ? -22.581 16.454 22.397 1.00 84.25 95 GLU A CA 1
ATOM 726 C C . GLU A 1 95 ? -23.183 15.287 23.185 1.00 84.25 95 GLU A C 1
ATOM 728 O O . GLU A 1 95 ? -22.526 14.269 23.402 1.00 84.25 95 GLU A O 1
ATOM 733 N N . ASP A 1 96 ? -24.456 15.406 23.570 1.00 83.69 96 ASP A N 1
ATOM 734 C CA . ASP A 1 96 ? -25.184 14.334 24.249 1.00 83.69 96 ASP A CA 1
ATOM 735 C C . ASP A 1 96 ? -25.336 13.108 23.327 1.00 83.69 96 ASP A C 1
ATOM 737 O O . ASP A 1 96 ? -25.263 11.970 23.798 1.00 83.69 96 ASP A O 1
ATOM 741 N N . PHE A 1 97 ? -25.489 13.326 22.013 1.00 83.62 97 PHE A N 1
ATOM 742 C CA . PHE A 1 97 ? -25.510 12.272 20.995 1.00 83.62 97 PHE A CA 1
ATOM 743 C C . PHE A 1 97 ? -24.169 11.534 20.912 1.00 83.62 97 PHE A C 1
ATOM 745 O O . PHE A 1 97 ? -24.153 10.305 20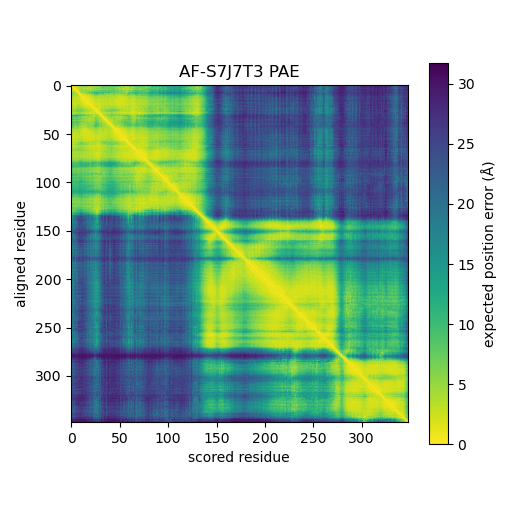.973 1.00 83.62 97 PHE A O 1
ATOM 752 N N . LEU A 1 98 ? -23.048 12.261 20.854 1.00 81.12 98 LEU A N 1
ATOM 753 C CA . LEU A 1 98 ? -21.708 11.662 20.839 1.00 81.12 98 LEU A CA 1
ATOM 754 C C . LEU A 1 98 ? -21.419 10.838 22.101 1.00 81.12 98 LEU A C 1
ATOM 756 O O . LEU A 1 98 ? -20.731 9.823 22.033 1.00 81.12 98 LEU A O 1
ATOM 760 N N . GLN A 1 99 ? -21.964 11.254 23.245 1.00 83.31 99 GLN A N 1
ATOM 761 C CA . GLN A 1 99 ? -21.820 10.555 24.526 1.00 83.31 99 GLN A CA 1
ATOM 762 C C . GLN A 1 99 ? -22.850 9.430 24.728 1.00 83.31 99 GLN A C 1
ATOM 764 O O . GLN A 1 99 ? -22.843 8.779 25.771 1.00 83.31 99 GLN A O 1
ATOM 769 N N . GLY A 1 100 ? -23.756 9.205 23.771 1.00 81.12 100 GLY A N 1
ATOM 770 C CA . GLY A 1 100 ? -24.785 8.167 23.861 1.00 81.12 100 GLY A CA 1
ATOM 771 C C . GLY A 1 100 ? -25.833 8.406 24.956 1.00 81.12 100 GLY A C 1
ATOM 772 O O . GLY A 1 100 ? -26.459 7.453 25.420 1.00 81.12 100 GLY A O 1
ATOM 773 N N . LYS A 1 101 ? -26.050 9.659 25.383 1.00 84.88 101 LYS A N 1
ATOM 774 C CA . LYS A 1 101 ? -26.993 10.038 26.455 1.00 84.88 101 LYS A CA 1
ATOM 775 C C . LYS A 1 101 ? -28.442 10.100 25.956 1.00 84.88 101 LYS A C 1
ATOM 777 O O . LYS A 1 101 ? -29.109 11.132 26.027 1.00 84.88 101 LYS A O 1
ATOM 782 N N . TRP A 1 102 ? -28.951 8.976 25.459 1.00 80.56 102 TRP A N 1
ATOM 783 C CA . TRP A 1 102 ? -30.251 8.895 24.785 1.00 80.56 102 TRP A CA 1
ATOM 784 C C . TRP A 1 102 ? -31.447 9.257 25.671 1.00 80.56 102 TRP A C 1
ATOM 786 O O . TRP A 1 102 ? -32.365 9.908 25.178 1.00 80.56 102 TRP A O 1
ATOM 796 N N . GLN A 1 103 ? -31.432 8.922 26.969 1.00 80.81 103 GLN A N 1
ATOM 797 C CA . GLN A 1 103 ? -32.542 9.284 27.866 1.00 80.81 103 GLN A CA 1
ATOM 798 C C . GLN A 1 103 ? -32.673 10.805 28.033 1.00 80.81 103 GLN A C 1
ATOM 800 O O . GLN A 1 103 ? -33.779 11.341 28.054 1.00 80.81 103 GLN A O 1
ATOM 805 N N . LYS A 1 104 ? -31.539 11.514 28.096 1.00 83.12 104 LYS A N 1
ATOM 806 C CA . LYS A 1 104 ? -31.508 12.978 28.204 1.00 83.12 104 LYS A CA 1
ATOM 807 C C . LYS A 1 104 ? -32.045 13.629 26.929 1.00 83.12 104 LYS A C 1
ATOM 809 O O . LYS A 1 104 ? -32.886 14.515 27.003 1.00 83.12 104 LYS A O 1
ATOM 814 N N . ILE A 1 105 ? -31.627 13.126 25.768 1.00 82.38 105 ILE A N 1
ATOM 815 C CA . ILE A 1 105 ? -32.106 13.579 24.453 1.00 82.38 105 ILE A CA 1
ATOM 816 C C . ILE A 1 105 ? -33.617 13.348 24.310 1.00 82.38 105 ILE A C 1
ATOM 818 O O . ILE A 1 105 ? -34.338 14.229 23.846 1.00 82.38 105 ILE A O 1
ATOM 822 N N . GLN A 1 106 ? -34.105 12.180 24.734 1.00 84.62 106 GLN A N 1
ATOM 823 C CA . GLN A 1 106 ? -35.522 11.829 24.678 1.00 84.62 106 GLN A CA 1
ATOM 824 C C . GLN A 1 106 ? -36.380 12.776 25.526 1.00 84.62 106 GLN A C 1
ATOM 826 O O . GLN A 1 106 ? -37.415 13.249 25.050 1.00 84.62 106 GLN A O 1
ATOM 831 N N . ALA A 1 107 ? -35.927 13.080 26.747 1.00 83.12 107 ALA A N 1
ATOM 832 C CA . ALA A 1 107 ? -36.596 14.012 27.647 1.00 83.12 107 ALA A CA 1
ATOM 833 C C . ALA A 1 107 ? -36.566 15.452 27.107 1.00 83.12 107 ALA A C 1
ATOM 835 O O . ALA A 1 107 ? -37.604 16.108 27.068 1.00 83.12 107 ALA A O 1
ATOM 836 N N . SER A 1 108 ? -35.410 15.931 26.633 1.00 84.31 108 SER A N 1
ATOM 837 C CA . SER A 1 108 ? -35.258 17.299 26.119 1.00 84.31 108 SER A CA 1
ATOM 838 C C . SER A 1 108 ? -36.060 17.562 24.844 1.00 84.31 108 SER A C 1
ATOM 840 O O . SER A 1 108 ? -36.642 18.632 24.697 1.00 84.31 108 SER A O 1
ATOM 842 N N . LEU A 1 109 ? -36.134 16.592 23.928 1.00 83.19 109 LEU A N 1
ATOM 843 C CA . LEU A 1 109 ? -36.865 16.739 22.665 1.00 83.19 109 LEU A CA 1
ATOM 844 C C . LEU A 1 109 ? -38.324 16.275 22.751 1.00 83.19 109 LEU A C 1
ATOM 846 O O . LEU A 1 109 ? -39.019 16.329 21.734 1.00 83.19 109 LEU A O 1
ATOM 850 N N . ALA A 1 110 ? -38.797 15.813 23.916 1.00 84.94 110 ALA A N 1
ATOM 851 C CA . ALA A 1 110 ? -40.117 15.205 24.100 1.00 84.94 110 ALA A CA 1
ATOM 852 C C . ALA A 1 110 ? -40.421 14.171 22.994 1.00 84.94 110 ALA A C 1
ATOM 854 O O . ALA A 1 110 ? -41.349 14.327 22.190 1.00 84.94 110 ALA A O 1
ATOM 855 N N . LEU A 1 111 ? -39.544 13.171 22.874 1.00 83.81 111 LEU A N 1
ATOM 856 C CA . LEU A 1 111 ? -39.638 12.101 21.880 1.00 83.81 111 LEU A CA 1
ATOM 857 C C . LEU A 1 111 ? -40.325 10.868 22.475 1.00 83.81 111 LEU A C 1
ATOM 859 O O . LEU A 1 111 ? -40.002 10.431 23.581 1.00 83.81 111 LEU A O 1
ATOM 863 N N . SER A 1 112 ? -41.236 10.266 21.710 1.00 86.00 112 SER A N 1
ATOM 864 C CA . SER A 1 112 ? -41.714 8.913 22.002 1.00 86.00 112 SER A CA 1
ATOM 865 C C . SER A 1 112 ? -40.600 7.894 21.745 1.00 86.00 112 SER A C 1
ATOM 867 O O . SER A 1 112 ? -39.681 8.148 20.963 1.00 86.00 112 SER A O 1
ATOM 869 N N . GLU A 1 113 ? -40.689 6.722 22.370 1.00 81.69 113 GLU A N 1
ATOM 870 C CA . GLU A 1 113 ? -39.717 5.637 22.176 1.00 81.69 113 GLU A CA 1
ATOM 871 C C . GLU A 1 113 ? -39.630 5.204 20.700 1.00 81.69 113 GLU A C 1
ATOM 873 O O . GLU A 1 113 ? -38.538 5.079 20.145 1.00 81.69 113 GLU A O 1
ATOM 878 N N . ALA A 1 114 ? -40.778 5.119 20.017 1.00 82.69 114 ALA A N 1
ATOM 879 C CA . ALA A 1 114 ? -40.844 4.862 18.578 1.00 82.69 114 ALA A CA 1
ATOM 880 C C . ALA A 1 114 ? -40.175 5.972 17.741 1.00 82.69 114 ALA A C 1
ATOM 882 O O . ALA A 1 114 ? -39.488 5.685 16.761 1.00 82.69 114 ALA A O 1
ATOM 883 N N . GLY A 1 115 ? -40.332 7.241 18.137 1.00 83.12 115 GLY A N 1
ATOM 884 C CA . GLY A 1 115 ? -39.687 8.374 17.470 1.00 83.12 115 GLY A CA 1
ATOM 885 C C . GLY A 1 115 ? -38.168 8.366 17.641 1.00 83.12 115 GLY A C 1
ATOM 886 O O . GLY A 1 115 ? -37.438 8.598 16.680 1.00 83.12 115 GLY A O 1
ATOM 887 N N . LEU A 1 116 ? -37.679 8.034 18.839 1.00 83.31 116 LEU A N 1
ATOM 888 C CA . LEU A 1 116 ? -36.248 7.884 19.101 1.00 83.31 116 LEU A CA 1
ATOM 889 C C . LEU A 1 116 ? -35.644 6.742 18.274 1.00 83.31 116 LEU A C 1
ATOM 891 O O . LEU A 1 116 ? -34.581 6.914 17.676 1.00 83.31 116 LEU A O 1
ATOM 895 N N . GLN A 1 117 ? -36.328 5.599 18.206 1.00 82.12 117 GLN A N 1
ATOM 896 C CA . GLN A 1 117 ? -35.881 4.455 17.415 1.00 82.12 117 GLN A CA 1
ATOM 897 C C . GLN A 1 117 ? -35.805 4.797 15.919 1.00 82.12 117 GLN A C 1
ATOM 899 O O . GLN A 1 117 ? -34.777 4.544 15.292 1.00 82.12 117 GLN A O 1
ATOM 904 N N . ALA A 1 118 ? -36.823 5.471 15.373 1.00 85.44 118 ALA A N 1
ATOM 905 C CA . ALA A 1 118 ? -36.820 5.930 13.984 1.00 85.44 118 ALA A CA 1
ATOM 906 C C . ALA A 1 118 ? -35.642 6.873 13.682 1.00 85.44 118 ALA A C 1
ATOM 908 O O . ALA A 1 118 ? -34.992 6.739 12.645 1.00 85.44 118 ALA A O 1
ATOM 909 N N . ILE A 1 119 ? -35.322 7.796 14.599 1.00 86.06 119 ILE A N 1
ATOM 910 C CA . ILE A 1 119 ? -34.159 8.684 14.460 1.00 86.06 119 ILE A CA 1
ATOM 911 C C . ILE A 1 119 ? -32.855 7.880 14.464 1.00 86.06 119 ILE A C 1
ATOM 913 O O . ILE A 1 119 ? -31.987 8.129 13.631 1.00 86.06 119 ILE A O 1
ATOM 917 N N . ARG A 1 120 ? -32.705 6.903 15.366 1.00 83.75 120 ARG A N 1
ATOM 918 C CA . ARG A 1 120 ? -31.499 6.062 15.433 1.00 83.75 120 ARG A CA 1
ATOM 919 C C . ARG A 1 120 ? -31.303 5.251 14.161 1.00 83.75 120 ARG A C 1
ATOM 921 O O . ARG A 1 120 ? -30.185 5.187 13.657 1.00 83.75 120 ARG A O 1
ATOM 928 N N . ASP A 1 121 ? -32.368 4.648 13.651 1.00 84.44 121 ASP A N 1
ATOM 929 C CA . ASP A 1 121 ? -32.297 3.844 12.436 1.00 84.44 121 ASP A CA 1
ATOM 930 C C . ASP A 1 121 ? -32.024 4.715 11.207 1.00 84.44 121 ASP A C 1
ATOM 932 O O . ASP A 1 121 ? -31.211 4.335 10.371 1.00 84.44 121 ASP A O 1
ATOM 936 N N . PHE A 1 122 ? -32.570 5.932 11.155 1.00 87.88 122 PHE A N 1
ATOM 937 C CA . PHE A 1 122 ? -32.214 6.916 10.134 1.00 87.88 122 PHE A CA 1
ATOM 938 C C . PHE A 1 122 ? -30.742 7.349 10.212 1.00 87.88 122 PHE A C 1
ATOM 940 O O . PHE A 1 122 ? -30.055 7.344 9.194 1.00 87.88 122 PHE A O 1
ATOM 947 N N . LEU A 1 123 ? -30.218 7.674 11.399 1.00 85.88 123 LEU A N 1
ATOM 948 C CA . LEU A 1 123 ? -28.821 8.101 11.560 1.00 85.88 123 LEU A CA 1
ATOM 949 C C . LEU A 1 123 ? -27.821 7.024 11.110 1.00 85.88 123 LEU A C 1
ATOM 951 O O . LEU A 1 123 ? -26.775 7.369 10.570 1.00 85.88 123 LEU A O 1
ATOM 955 N N . LYS A 1 124 ? -28.153 5.734 11.262 1.00 83.81 124 LYS A N 1
ATOM 956 C CA . LYS A 1 124 ? -27.333 4.623 10.738 1.00 83.81 124 LYS A CA 1
ATOM 957 C C . LYS A 1 124 ? -27.243 4.602 9.209 1.00 83.81 124 LYS A C 1
ATOM 959 O O . LYS A 1 124 ? -26.323 3.992 8.678 1.00 83.81 124 LYS A O 1
ATOM 964 N N . THR A 1 125 ? -28.191 5.225 8.506 1.00 84.00 125 THR A N 1
ATOM 965 C CA . THR A 1 125 ? -28.180 5.309 7.035 1.00 84.00 125 THR A CA 1
ATOM 966 C C . THR A 1 125 ? -27.340 6.468 6.498 1.00 84.00 125 THR A C 1
ATOM 968 O O . THR A 1 125 ? -27.076 6.516 5.299 1.00 84.00 125 THR A O 1
ATOM 971 N N . LEU A 1 126 ? -26.923 7.403 7.360 1.00 85.00 126 LEU A N 1
ATOM 972 C CA . LEU A 1 126 ? -26.119 8.560 6.969 1.00 85.00 126 LEU A CA 1
ATOM 973 C C . LEU A 1 126 ? -24.635 8.193 6.849 1.00 85.00 126 LEU A C 1
ATOM 975 O O . LEU A 1 126 ? -24.123 7.354 7.591 1.00 85.00 126 LEU A O 1
ATOM 979 N N . SER A 1 127 ? -23.925 8.861 5.940 1.00 82.44 127 SER A N 1
ATOM 980 C CA . SER A 1 127 ? -22.485 8.674 5.772 1.00 82.44 127 SER A CA 1
ATOM 981 C C . SER A 1 127 ? -21.698 9.578 6.714 1.00 82.44 127 SER A C 1
ATOM 983 O O . SER A 1 127 ? -21.900 10.791 6.755 1.00 82.44 127 SER A O 1
ATOM 985 N N . LEU A 1 128 ? -20.735 8.999 7.430 1.00 83.50 128 LEU A N 1
ATOM 986 C CA . LEU A 1 128 ? -19.775 9.749 8.248 1.00 83.50 128 LEU A CA 1
ATOM 987 C C . LEU A 1 128 ? -18.599 10.300 7.420 1.00 83.50 128 LEU A C 1
ATOM 989 O O . LEU A 1 128 ? -17.841 11.133 7.912 1.00 83.50 128 LEU A O 1
ATOM 993 N N . GLN A 1 129 ? -18.436 9.826 6.181 1.00 82.88 129 GLN A N 1
ATOM 994 C CA . GLN A 1 129 ? -17.389 10.239 5.245 1.00 82.88 129 GLN A CA 1
ATOM 995 C C . GLN A 1 129 ? -18.032 10.518 3.883 1.00 82.88 129 GLN A C 1
ATOM 997 O O . GLN A 1 129 ? -18.202 9.592 3.085 1.00 82.88 129 GLN A O 1
ATOM 1002 N N . PRO A 1 130 ? -18.437 11.772 3.617 1.00 76.38 130 PRO A N 1
ATOM 1003 C CA . PRO A 1 130 ? -19.114 12.143 2.380 1.00 76.38 130 PRO A CA 1
ATOM 1004 C C . PRO A 1 130 ? -18.374 11.664 1.125 1.00 76.38 130 PRO A C 1
ATOM 1006 O O . PRO A 1 130 ? -18.985 11.016 0.282 1.00 76.38 130 PRO A O 1
ATOM 1009 N N . ALA A 1 131 ? -17.054 11.877 1.030 1.00 74.56 131 ALA A N 1
ATOM 1010 C CA . ALA A 1 131 ? -16.276 11.470 -0.146 1.00 74.56 131 ALA A CA 1
ATOM 1011 C C . ALA A 1 131 ? -16.049 9.955 -0.264 1.00 74.56 131 ALA A C 1
ATOM 1013 O O . ALA A 1 131 ? -15.800 9.481 -1.365 1.00 74.56 131 ALA A O 1
ATOM 1014 N N . GLY A 1 132 ? -16.204 9.179 0.816 1.00 65.12 132 GLY A N 1
ATOM 1015 C CA . GLY A 1 132 ? -16.072 7.715 0.774 1.00 65.12 132 GLY A CA 1
ATOM 1016 C C . GLY A 1 132 ? -17.163 7.016 -0.049 1.00 65.12 132 GLY A C 1
ATOM 1017 O O . GLY A 1 132 ? -17.040 5.836 -0.357 1.00 65.12 132 GLY A O 1
ATOM 1018 N N . GLN A 1 133 ? -18.229 7.738 -0.419 1.00 61.53 133 GLN A N 1
ATOM 1019 C CA . GLN A 1 133 ? -19.250 7.263 -1.360 1.00 61.53 133 GLN A CA 1
ATOM 1020 C C . GLN A 1 133 ? -18.794 7.333 -2.821 1.00 61.53 133 GLN A C 1
ATOM 1022 O O . GLN A 1 133 ? -19.391 6.694 -3.685 1.00 61.53 133 GLN A O 1
ATOM 1027 N N . ILE A 1 134 ? -17.763 8.127 -3.108 1.00 62.94 134 ILE A N 1
ATOM 1028 C CA . ILE A 1 134 ? -17.129 8.158 -4.417 1.00 62.94 134 ILE A CA 1
ATOM 1029 C C . ILE A 1 134 ? -16.211 6.942 -4.427 1.00 62.94 134 ILE A C 1
ATOM 1031 O O . ILE A 1 134 ? -15.182 6.945 -3.756 1.00 62.94 134 ILE A O 1
ATOM 1035 N N . THR A 1 135 ? -16.621 5.883 -5.129 1.00 54.97 135 THR A N 1
ATOM 1036 C CA . THR A 1 135 ? -15.784 4.707 -5.385 1.00 54.97 135 THR A CA 1
ATOM 1037 C C . THR A 1 135 ? -14.415 5.191 -5.836 1.00 54.97 135 THR A C 1
ATOM 1039 O O . THR A 1 135 ? -14.283 5.748 -6.928 1.00 54.97 135 THR A O 1
ATOM 1042 N N . GLN A 1 136 ? -13.412 5.023 -4.972 1.00 56.97 136 GLN A N 1
ATOM 1043 C CA . GLN A 1 136 ? -12.026 5.060 -5.408 1.00 56.97 136 GLN A CA 1
ATOM 1044 C C . GLN A 1 136 ? -11.931 4.026 -6.527 1.00 56.97 136 GLN A C 1
ATOM 1046 O O . GLN A 1 136 ? -12.440 2.917 -6.362 1.00 56.97 136 GLN A O 1
ATOM 1051 N N . GLU A 1 137 ? -11.378 4.406 -7.679 1.00 53.78 137 GLU A N 1
ATOM 1052 C CA . GLU A 1 137 ? -11.082 3.431 -8.725 1.00 53.78 137 GLU A CA 1
ATOM 1053 C C . GLU A 1 137 ? -10.295 2.300 -8.065 1.00 53.78 137 GLU A C 1
ATOM 1055 O O . GLU A 1 137 ? -9.223 2.533 -7.499 1.00 53.78 137 GLU A O 1
ATOM 1060 N N . GLU A 1 138 ? -10.870 1.099 -8.046 1.00 56.19 138 GLU A N 1
ATOM 1061 C CA . GLU A 1 138 ? -10.173 -0.076 -7.552 1.00 56.19 138 GLU A CA 1
ATOM 1062 C C . GLU A 1 138 ? -8.956 -0.258 -8.455 1.00 56.19 138 GLU A C 1
ATOM 1064 O O . GLU A 1 138 ? -9.066 -0.661 -9.614 1.00 56.19 138 GLU A O 1
ATOM 1069 N N . VAL A 1 139 ? -7.782 0.126 -7.951 1.00 61.53 139 VAL A N 1
ATOM 1070 C CA . VAL A 1 139 ? -6.527 -0.055 -8.672 1.00 61.53 139 VAL A CA 1
ATOM 1071 C C . VAL A 1 139 ? -6.274 -1.554 -8.725 1.00 61.53 139 VAL A C 1
ATOM 1073 O O . VAL A 1 139 ? -5.762 -2.146 -7.774 1.00 61.53 139 VAL A O 1
ATOM 1076 N N . TYR A 1 140 ? -6.672 -2.181 -9.830 1.00 67.62 140 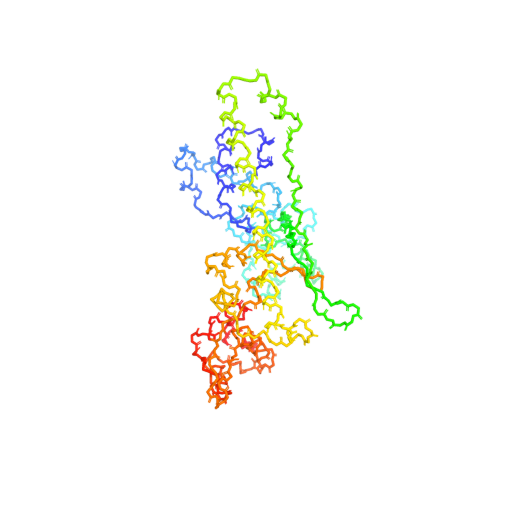TYR A N 1
ATOM 1077 C CA . TYR A 1 140 ? -6.430 -3.596 -10.044 1.00 67.62 140 TYR A CA 1
ATOM 1078 C C . TYR A 1 140 ? -4.931 -3.815 -10.250 1.00 67.62 140 TYR A C 1
ATOM 1080 O O . TYR A 1 140 ? -4.345 -3.389 -11.248 1.00 67.62 140 TYR A O 1
ATOM 1088 N N . ILE A 1 141 ? -4.293 -4.462 -9.279 1.00 79.69 141 ILE A N 1
ATOM 1089 C CA . ILE A 1 141 ? -2.878 -4.806 -9.361 1.00 79.69 141 ILE A CA 1
ATOM 1090 C C . ILE A 1 141 ? -2.763 -6.121 -10.125 1.00 79.69 141 ILE A C 1
ATOM 1092 O O . ILE A 1 141 ? -3.144 -7.180 -9.627 1.00 79.69 141 ILE A O 1
ATOM 1096 N N . ARG A 1 142 ? -2.210 -6.055 -11.336 1.00 84.06 142 ARG A N 1
ATOM 1097 C CA . ARG A 1 142 ? -1.883 -7.248 -12.115 1.00 84.06 142 ARG A CA 1
ATOM 1098 C C . ARG A 1 142 ? -0.589 -7.881 -11.570 1.00 84.06 142 ARG A C 1
ATOM 1100 O O . ARG A 1 142 ? 0.423 -7.182 -11.520 1.00 84.06 142 ARG A O 1
ATOM 1107 N N . PRO A 1 143 ? -0.596 -9.164 -11.170 1.00 89.69 143 PRO A N 1
ATOM 1108 C CA . PRO A 1 143 ? 0.615 -9.856 -10.743 1.00 89.69 143 PRO A CA 1
ATOM 1109 C C . PRO A 1 143 ? 1.548 -10.124 -11.928 1.00 89.69 143 PRO A C 1
ATOM 1111 O O . PRO A 1 143 ? 1.099 -10.355 -13.051 1.00 89.69 143 PRO A O 1
ATOM 1114 N N . ASP A 1 144 ? 2.851 -10.115 -11.658 1.00 89.69 144 ASP A N 1
ATOM 1115 C CA . ASP A 1 144 ? 3.894 -10.330 -12.664 1.00 89.69 144 ASP A CA 1
ATOM 1116 C C . ASP A 1 144 ? 4.345 -11.792 -12.724 1.00 89.69 144 ASP A C 1
ATOM 1118 O O . ASP A 1 144 ? 4.765 -12.285 -13.768 1.00 89.69 144 ASP A O 1
ATOM 1122 N N . VAL A 1 145 ? 4.271 -12.489 -11.592 1.00 92.00 145 VAL A N 1
ATOM 1123 C CA . VAL A 1 145 ? 4.686 -13.885 -11.441 1.00 92.00 145 VAL A CA 1
ATOM 1124 C C . VAL A 1 145 ? 3.710 -14.631 -10.544 1.00 92.00 145 VAL A C 1
ATOM 1126 O O . VAL A 1 145 ? 3.088 -14.038 -9.665 1.00 92.00 145 VAL A O 1
ATOM 1129 N N . GLU A 1 146 ? 3.602 -15.936 -10.743 1.00 93.88 146 GLU A N 1
ATOM 1130 C CA . GLU A 1 146 ? 2.794 -16.847 -9.941 1.00 93.88 146 GLU A CA 1
ATOM 1131 C C . GLU A 1 146 ? 3.681 -17.911 -9.303 1.00 93.88 146 GLU A C 1
ATOM 1133 O O . GLU A 1 146 ? 4.458 -18.577 -9.991 1.00 93.88 146 GLU A O 1
ATOM 1138 N N . ILE A 1 147 ? 3.539 -18.075 -7.989 1.00 93.25 147 ILE A N 1
ATOM 1139 C CA . ILE A 1 147 ? 4.122 -19.182 -7.235 1.00 93.25 147 ILE A CA 1
ATOM 1140 C C . ILE A 1 147 ? 3.001 -20.178 -6.960 1.00 93.25 147 ILE A C 1
ATOM 1142 O O . ILE A 1 147 ? 1.983 -19.821 -6.367 1.00 93.25 147 ILE A O 1
ATOM 1146 N N . TYR A 1 148 ? 3.197 -21.425 -7.371 1.00 91.38 148 TYR A N 1
ATOM 1147 C CA . TYR A 1 148 ? 2.214 -22.489 -7.193 1.00 91.38 148 TYR A CA 1
ATOM 1148 C C . TYR A 1 148 ? 2.896 -23.814 -6.850 1.00 91.38 148 TYR A C 1
ATOM 1150 O O . TYR A 1 148 ? 4.093 -23.996 -7.077 1.00 91.38 148 TYR A O 1
ATOM 1158 N N . CYS A 1 149 ? 2.127 -24.742 -6.286 1.00 89.19 149 CYS A N 1
ATOM 1159 C CA . CYS A 1 149 ? 2.560 -26.121 -6.094 1.00 89.19 149 CYS A CA 1
ATOM 1160 C C . CYS A 1 149 ? 2.151 -26.946 -7.316 1.00 89.19 149 CYS A C 1
ATOM 1162 O O . CYS A 1 149 ? 0.988 -26.917 -7.719 1.00 89.19 149 CYS A O 1
ATOM 1164 N N . ASP A 1 150 ? 3.099 -27.672 -7.901 1.00 86.56 150 ASP A N 1
ATOM 1165 C CA . ASP A 1 150 ? 2.820 -28.604 -8.989 1.00 86.56 150 ASP A CA 1
ATOM 1166 C C . ASP A 1 150 ? 2.069 -29.859 -8.495 1.00 86.56 150 ASP A C 1
ATOM 1168 O O . ASP A 1 150 ? 1.872 -30.077 -7.295 1.00 86.56 150 ASP A O 1
ATOM 1172 N N . GLU A 1 151 ? 1.674 -30.731 -9.426 1.00 83.56 151 GLU A N 1
ATOM 1173 C CA . GLU A 1 151 ? 0.987 -31.999 -9.123 1.00 83.56 151 GLU A CA 1
ATOM 1174 C C . GLU A 1 151 ? 1.809 -32.947 -8.225 1.00 83.56 151 GLU A C 1
ATOM 1176 O O . GLU A 1 151 ? 1.267 -33.889 -7.647 1.00 83.56 151 GLU A O 1
ATOM 1181 N N . LYS A 1 152 ? 3.120 -32.710 -8.090 1.00 82.62 152 LYS A N 1
ATOM 1182 C CA . LYS A 1 152 ? 4.055 -33.494 -7.272 1.00 82.62 152 LYS A CA 1
ATOM 1183 C C . LYS A 1 152 ? 4.332 -32.841 -5.911 1.00 82.62 152 LYS A C 1
ATOM 1185 O O . LYS A 1 152 ? 5.152 -33.363 -5.153 1.00 82.62 152 LYS A O 1
ATOM 1190 N N . GLY A 1 153 ? 3.670 -31.727 -5.590 1.00 79.69 153 GLY A N 1
ATOM 1191 C CA . GLY A 1 153 ? 3.858 -30.979 -4.346 1.00 79.69 153 GLY A CA 1
ATOM 1192 C C . GLY A 1 153 ? 5.163 -30.177 -4.288 1.00 79.69 153 GLY A C 1
ATOM 1193 O O . GLY A 1 153 ? 5.632 -29.844 -3.199 1.00 79.69 153 GLY A O 1
ATOM 1194 N N . GLN A 1 154 ? 5.782 -29.891 -5.434 1.00 86.06 154 GLN A N 1
ATOM 1195 C CA . GLN A 1 154 ? 6.974 -29.057 -5.544 1.00 86.06 154 GLN A CA 1
ATOM 1196 C C . GLN A 1 154 ? 6.593 -27.618 -5.889 1.00 86.06 154 GLN A C 1
ATOM 1198 O O . GLN A 1 154 ? 5.662 -27.365 -6.650 1.00 86.06 154 GLN A O 1
ATOM 1203 N N . LEU A 1 155 ? 7.336 -26.663 -5.329 1.00 89.88 155 LEU A N 1
ATOM 1204 C CA . LEU A 1 155 ? 7.157 -25.251 -5.644 1.00 89.88 155 LEU A CA 1
ATOM 1205 C C . LEU A 1 155 ? 7.656 -24.970 -7.063 1.00 89.88 155 LEU A C 1
ATOM 1207 O O . LEU A 1 155 ? 8.823 -25.212 -7.369 1.00 89.88 155 LEU A O 1
ATOM 1211 N N . ALA A 1 156 ? 6.781 -24.410 -7.887 1.00 90.56 156 ALA A N 1
ATOM 1212 C CA . ALA A 1 156 ? 7.062 -23.989 -9.247 1.00 90.56 156 ALA A CA 1
ATOM 1213 C C . ALA A 1 156 ? 6.737 -22.501 -9.429 1.00 90.56 156 ALA A C 1
ATOM 1215 O O . ALA A 1 156 ? 5.930 -21.912 -8.705 1.00 90.56 156 ALA A O 1
ATOM 1216 N N . LEU A 1 157 ? 7.413 -21.892 -10.401 1.00 91.75 157 LEU A N 1
ATOM 121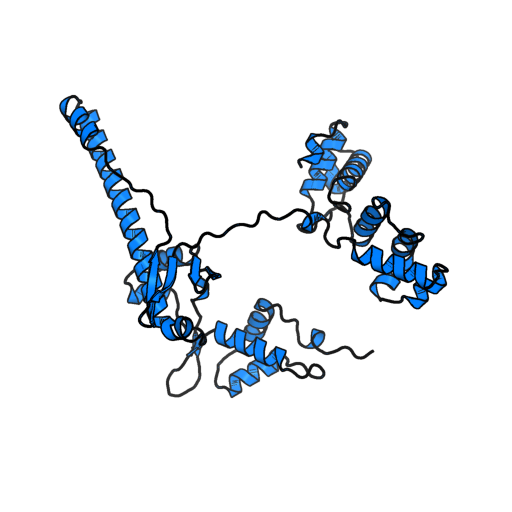7 C CA . LEU A 1 157 ? 7.263 -20.491 -10.771 1.00 91.75 157 LEU A CA 1
ATOM 1218 C C . LEU A 1 157 ? 6.719 -20.410 -12.195 1.00 91.75 157 LEU A C 1
ATOM 1220 O O . LEU A 1 157 ? 7.182 -21.124 -13.084 1.00 91.75 157 LEU A O 1
ATOM 1224 N N . ARG A 1 158 ? 5.768 -19.509 -12.428 1.00 89.69 158 ARG A N 1
ATOM 1225 C CA . ARG A 1 158 ? 5.307 -19.147 -13.770 1.00 89.69 158 ARG A CA 1
ATOM 1226 C C . ARG A 1 158 ? 5.321 -17.632 -13.934 1.00 89.69 158 ARG A C 1
ATOM 1228 O O . ARG A 1 158 ? 4.875 -16.904 -13.054 1.00 89.69 158 ARG A O 1
ATOM 1235 N N . SER A 1 159 ? 5.807 -17.155 -15.078 1.00 89.19 159 SER A N 1
ATOM 1236 C CA . SER A 1 159 ? 5.681 -15.744 -15.450 1.00 89.19 159 SER A CA 1
ATOM 1237 C C . SER A 1 159 ? 4.252 -15.443 -15.914 1.00 89.19 159 SER A C 1
ATOM 1239 O O . SER A 1 159 ? 3.692 -16.178 -16.730 1.00 89.19 159 SER A O 1
ATOM 1241 N N . LEU A 1 160 ? 3.669 -14.366 -15.387 1.00 87.31 160 LEU A N 1
ATOM 1242 C CA . LEU A 1 160 ? 2.387 -13.795 -15.820 1.00 87.31 160 LEU A CA 1
ATOM 1243 C C . LEU A 1 160 ? 2.582 -12.480 -16.597 1.00 87.31 160 LEU A C 1
ATOM 1245 O O . LEU A 1 160 ? 1.605 -11.832 -16.993 1.00 87.31 160 LEU A O 1
ATOM 1249 N N . GLU A 1 161 ? 3.841 -12.076 -16.792 1.00 82.00 161 GLU A N 1
ATOM 1250 C CA . GLU A 1 161 ? 4.211 -10.867 -17.512 1.00 82.00 161 GLU A CA 1
ATOM 1251 C C . GLU A 1 161 ? 3.940 -11.049 -19.012 1.00 82.00 161 GLU A C 1
ATOM 1253 O O . GLU A 1 161 ? 4.514 -11.915 -19.669 1.00 82.00 161 GLU A O 1
ATOM 1258 N N . GLU A 1 162 ? 3.069 -10.207 -19.567 1.00 77.31 162 GLU A N 1
ATOM 1259 C CA . GLU A 1 162 ? 2.878 -10.093 -21.014 1.00 77.31 162 GLU A CA 1
ATOM 1260 C C . GLU A 1 162 ? 3.980 -9.202 -21.584 1.00 77.31 162 GLU A C 1
ATOM 1262 O O . GLU A 1 162 ? 3.874 -7.974 -21.606 1.00 77.31 162 GLU A O 1
ATOM 1267 N N . ILE A 1 163 ? 5.072 -9.831 -22.010 1.00 77.94 163 ILE A N 1
ATOM 1268 C CA . ILE A 1 163 ? 6.127 -9.150 -22.756 1.00 77.94 163 ILE A CA 1
ATOM 1269 C C . ILE A 1 163 ? 5.723 -9.171 -24.236 1.00 77.94 163 ILE A C 1
ATOM 1271 O O . ILE A 1 163 ? 5.410 -10.243 -24.750 1.00 77.94 163 ILE A O 1
ATOM 1275 N N . PRO A 1 164 ? 5.702 -8.023 -24.935 1.00 81.19 164 PRO A N 1
ATOM 1276 C CA . PRO A 1 164 ? 5.406 -8.013 -26.359 1.00 81.19 164 PRO A CA 1
ATOM 1277 C C . PRO A 1 164 ? 6.505 -8.741 -27.137 1.00 81.19 164 PRO A C 1
ATOM 1279 O O . PRO A 1 164 ? 7.693 -8.522 -26.891 1.00 81.19 164 PRO A O 1
ATOM 1282 N N . ASP A 1 165 ? 6.107 -9.546 -28.120 1.00 81.62 165 ASP A N 1
ATOM 1283 C CA . ASP A 1 165 ? 7.044 -10.145 -29.065 1.00 81.62 165 ASP A CA 1
ATOM 1284 C C . ASP A 1 165 ? 7.627 -9.051 -29.963 1.00 81.62 165 ASP A C 1
ATOM 1286 O O . ASP A 1 165 ? 6.933 -8.447 -30.787 1.00 81.62 165 ASP A O 1
ATOM 1290 N N . VAL A 1 166 ? 8.919 -8.774 -29.793 1.00 86.69 166 VAL A N 1
ATOM 1291 C CA . VAL A 1 166 ? 9.638 -7.793 -30.609 1.00 86.69 166 VAL A CA 1
ATOM 1292 C C . VAL A 1 166 ? 10.387 -8.533 -31.710 1.00 86.69 166 VAL A C 1
ATOM 1294 O O . VAL A 1 166 ? 11.235 -9.378 -31.435 1.00 86.69 166 VAL A O 1
ATOM 1297 N N . TYR A 1 167 ? 10.108 -8.187 -32.963 1.00 89.06 167 TYR A N 1
ATOM 1298 C CA . TYR A 1 167 ? 10.788 -8.739 -34.131 1.00 89.06 167 TYR A CA 1
ATOM 1299 C C . TYR A 1 167 ? 11.419 -7.626 -34.963 1.00 89.06 167 TYR A C 1
ATOM 1301 O O . TYR A 1 167 ? 10.870 -6.530 -35.099 1.00 89.06 167 TYR A O 1
ATOM 1309 N N . PHE A 1 168 ? 12.583 -7.917 -35.535 1.00 89.94 168 PHE A N 1
ATOM 1310 C CA . PHE A 1 168 ? 13.223 -7.037 -36.499 1.00 89.94 168 PHE A CA 1
ATOM 1311 C C . PHE A 1 168 ? 12.745 -7.402 -37.905 1.00 89.94 168 PHE A C 1
ATOM 1313 O O . PHE A 1 168 ? 12.656 -8.574 -38.263 1.00 89.94 168 PHE A O 1
ATOM 1320 N N . ARG A 1 169 ? 12.400 -6.394 -38.706 1.00 91.12 169 ARG A N 1
ATOM 1321 C CA . ARG A 1 169 ? 11.934 -6.577 -40.086 1.00 91.12 169 ARG A CA 1
ATOM 1322 C C . ARG A 1 169 ? 13.118 -6.674 -41.043 1.00 91.12 169 ARG A C 1
ATOM 1324 O O . ARG A 1 169 ? 13.358 -5.752 -41.822 1.00 91.12 169 ARG A O 1
ATOM 1331 N N . ASP A 1 170 ? 13.873 -7.768 -40.938 1.00 87.81 170 ASP A N 1
ATOM 1332 C CA . ASP A 1 170 ? 15.039 -8.029 -41.797 1.00 87.81 170 ASP A CA 1
ATOM 1333 C C . ASP A 1 170 ? 14.664 -7.922 -43.287 1.00 87.81 170 ASP A C 1
ATOM 1335 O O . ASP A 1 170 ? 15.366 -7.279 -44.059 1.00 87.81 170 ASP A O 1
ATOM 1339 N N . ASP A 1 171 ? 13.482 -8.418 -43.666 1.00 89.12 171 ASP A N 1
ATOM 1340 C CA . ASP A 1 171 ? 12.938 -8.372 -45.028 1.00 89.12 171 ASP A CA 1
ATOM 1341 C C . ASP A 1 171 ? 12.865 -6.958 -45.630 1.00 89.12 171 ASP A C 1
ATOM 1343 O O . ASP A 1 171 ? 13.195 -6.755 -46.799 1.00 89.12 171 ASP A O 1
ATOM 1347 N N . LEU A 1 172 ? 12.431 -5.979 -44.836 1.00 86.69 172 LEU A N 1
ATOM 1348 C CA . LEU A 1 172 ? 12.290 -4.589 -45.260 1.00 86.69 172 LEU A CA 1
ATOM 1349 C C . LEU A 1 172 ? 13.650 -3.879 -45.265 1.00 86.69 172 LEU A C 1
ATOM 1351 O O . LEU A 1 172 ? 13.983 -3.141 -46.193 1.00 86.69 172 LEU A O 1
ATOM 1355 N N . TYR A 1 173 ? 14.439 -4.095 -44.213 1.00 86.94 173 TYR A N 1
ATOM 1356 C CA . TYR A 1 173 ? 15.724 -3.428 -44.052 1.00 86.94 173 TYR A CA 1
ATOM 1357 C C . TYR A 1 173 ? 16.777 -3.933 -45.044 1.00 86.94 173 TYR A C 1
ATOM 1359 O O . TYR A 1 173 ? 17.588 -3.130 -45.503 1.00 86.94 173 TYR A O 1
ATOM 1367 N N . ASP A 1 174 ? 16.724 -5.198 -45.459 1.00 87.31 174 ASP A N 1
ATOM 1368 C CA . ASP A 1 174 ? 17.600 -5.737 -46.502 1.00 87.31 174 ASP A CA 1
ATOM 1369 C C . ASP A 1 174 ? 17.290 -5.126 -47.881 1.00 87.31 174 ASP A C 1
ATOM 1371 O O . ASP A 1 174 ? 18.209 -4.818 -48.645 1.00 87.31 174 ASP A O 1
ATOM 1375 N N . GLN A 1 175 ? 16.014 -4.845 -48.183 1.00 86.69 175 GLN A N 1
ATOM 1376 C CA . GLN A 1 175 ? 15.624 -4.122 -49.404 1.00 86.69 175 GLN A CA 1
ATOM 1377 C C . GLN A 1 175 ? 16.161 -2.685 -49.407 1.00 86.69 175 GLN A C 1
ATOM 1379 O O . GLN A 1 175 ? 16.738 -2.236 -50.401 1.00 86.69 175 GLN A O 1
ATOM 1384 N N . TYR A 1 176 ? 16.033 -1.974 -48.283 1.00 86.00 176 TYR A N 1
ATOM 1385 C CA . TYR A 1 176 ? 16.586 -0.625 -48.140 1.00 86.00 176 TYR A CA 1
ATOM 1386 C C . TYR A 1 176 ? 18.113 -0.606 -48.134 1.00 86.00 176 TYR A C 1
ATOM 1388 O O . TYR A 1 176 ? 18.704 0.345 -48.632 1.00 86.00 176 TYR A O 1
ATOM 1396 N N . ALA A 1 177 ? 18.772 -1.650 -47.632 1.00 85.19 177 ALA A N 1
ATOM 1397 C CA . ALA A 1 177 ? 20.223 -1.768 -47.711 1.00 85.19 177 ALA A CA 1
ATOM 1398 C C . ALA A 1 177 ? 20.712 -1.983 -49.155 1.00 85.19 177 ALA A C 1
ATOM 1400 O O . ALA A 1 177 ? 21.796 -1.516 -49.501 1.00 85.19 177 ALA A O 1
ATOM 1401 N N . ALA A 1 178 ? 19.921 -2.653 -50.000 1.00 84.12 178 ALA A N 1
ATOM 1402 C CA . ALA A 1 178 ? 20.253 -2.886 -51.405 1.00 84.12 178 ALA A CA 1
ATOM 1403 C C . ALA A 1 178 ? 20.068 -1.642 -52.298 1.00 84.12 178 ALA A C 1
ATOM 1405 O O . ALA A 1 178 ? 20.787 -1.491 -53.284 1.00 84.12 178 ALA A O 1
ATOM 1406 N N . GLN A 1 179 ? 19.112 -0.765 -51.971 1.00 82.19 179 GLN A N 1
ATOM 1407 C CA . GLN A 1 179 ? 18.778 0.433 -52.764 1.00 82.19 179 GLN A CA 1
ATOM 1408 C C . GLN A 1 179 ? 19.264 1.753 -52.140 1.00 82.19 179 GLN A C 1
ATOM 1410 O O . GLN A 1 179 ? 19.233 2.793 -52.797 1.00 82.19 179 GLN A O 1
ATOM 1415 N N . GLY A 1 180 ? 19.671 1.725 -50.873 1.00 79.50 180 GLY A N 1
ATOM 1416 C CA . GLY A 1 180 ? 19.974 2.903 -50.071 1.00 79.50 180 GLY A CA 1
ATOM 1417 C C . GLY A 1 180 ? 21.391 3.440 -50.245 1.00 79.50 180 GLY A C 1
ATOM 1418 O O . GLY A 1 180 ? 22.331 2.746 -50.631 1.00 79.50 180 GLY A O 1
ATOM 1419 N N . ASP A 1 181 ? 21.545 4.712 -49.905 1.00 87.69 181 ASP A N 1
ATOM 1420 C CA . ASP A 1 181 ? 22.819 5.413 -49.849 1.00 87.69 181 ASP A CA 1
ATOM 1421 C C . ASP A 1 181 ? 23.610 5.092 -48.561 1.00 87.69 181 ASP A C 1
ATOM 1423 O O . ASP A 1 181 ? 23.186 4.333 -47.681 1.00 87.69 181 ASP A O 1
ATOM 1427 N N . LYS A 1 182 ? 24.811 5.675 -48.429 1.00 87.06 182 LYS A N 1
ATOM 1428 C CA . LYS A 1 182 ? 25.659 5.471 -47.240 1.00 87.06 182 LYS A CA 1
ATOM 1429 C C . LYS A 1 182 ? 24.959 5.882 -45.941 1.00 87.06 182 LYS A C 1
ATOM 1431 O O . LYS A 1 182 ? 25.190 5.230 -44.924 1.00 87.06 182 LYS A O 1
ATOM 1436 N N . GLU A 1 183 ? 24.134 6.928 -45.961 1.00 89.94 183 GLU A N 1
ATOM 1437 C CA . GLU A 1 183 ? 23.388 7.380 -44.781 1.00 89.94 183 GLU A CA 1
ATOM 1438 C C . GLU A 1 183 ? 22.329 6.356 -44.365 1.00 89.94 183 GLU A C 1
ATOM 1440 O O . GLU A 1 183 ? 22.262 5.991 -43.186 1.00 89.94 183 GLU A O 1
ATOM 1445 N N . THR A 1 184 ? 21.596 5.795 -45.332 1.00 87.81 184 THR A N 1
ATOM 1446 C CA . THR A 1 184 ? 20.643 4.703 -45.099 1.00 87.81 184 THR A CA 1
ATOM 1447 C C . THR A 1 184 ? 21.329 3.502 -44.445 1.00 87.81 184 THR A C 1
ATOM 1449 O O . THR A 1 184 ? 20.878 3.019 -43.408 1.00 87.81 184 THR A O 1
ATOM 1452 N N . LEU A 1 185 ? 22.480 3.055 -44.958 1.00 88.00 185 LEU A N 1
ATOM 1453 C CA . LEU A 1 185 ? 23.217 1.926 -44.369 1.00 88.00 185 LEU A CA 1
ATOM 1454 C C . LEU A 1 185 ? 23.674 2.189 -42.923 1.00 88.00 185 LEU A C 1
ATOM 1456 O O . LEU A 1 185 ? 23.662 1.277 -42.091 1.00 88.00 185 LEU A O 1
ATOM 1460 N N . VAL A 1 186 ? 24.079 3.422 -42.603 1.00 91.38 186 VAL A N 1
ATOM 1461 C CA . VAL A 1 186 ? 24.442 3.816 -41.231 1.00 91.38 186 VAL A CA 1
ATOM 1462 C C . VAL A 1 186 ? 23.217 3.783 -40.317 1.00 91.38 186 VAL A C 1
ATOM 1464 O O . VAL A 1 186 ? 23.305 3.245 -39.209 1.00 91.38 186 VAL A O 1
ATOM 1467 N N . TYR A 1 187 ? 22.074 4.292 -40.782 1.00 90.81 187 TYR A N 1
ATOM 1468 C CA . TYR A 1 187 ? 20.817 4.251 -40.037 1.00 90.81 187 TYR A CA 1
ATOM 1469 C C . TYR A 1 187 ? 20.379 2.813 -39.733 1.00 90.81 187 TYR A C 1
ATOM 1471 O O . TYR A 1 187 ? 20.082 2.500 -38.582 1.00 90.81 187 TYR A O 1
ATOM 1479 N N . ILE A 1 188 ? 20.418 1.914 -40.721 1.00 90.00 188 ILE A N 1
ATOM 1480 C CA . ILE A 1 188 ? 20.020 0.506 -40.550 1.00 90.00 188 ILE A CA 1
ATOM 1481 C C . ILE A 1 188 ? 20.894 -0.192 -39.505 1.00 90.00 188 ILE A C 1
ATOM 1483 O O . ILE A 1 188 ? 20.384 -0.889 -38.629 1.00 90.00 188 ILE A O 1
ATOM 1487 N N . ARG A 1 189 ? 22.216 0.030 -39.537 1.00 88.94 189 ARG A N 1
ATOM 1488 C CA . ARG A 1 189 ? 23.127 -0.521 -38.518 1.00 88.94 189 ARG A CA 1
ATOM 1489 C C . ARG A 1 189 ? 22.794 -0.020 -37.116 1.00 88.94 189 ARG A C 1
ATOM 1491 O O . ARG A 1 189 ? 22.892 -0.796 -36.167 1.00 88.94 189 ARG A O 1
ATOM 1498 N N . LYS A 1 190 ? 22.420 1.257 -36.983 1.00 92.88 190 LYS A N 1
ATOM 1499 C CA . LYS A 1 190 ? 21.983 1.829 -35.707 1.00 92.88 190 LYS A CA 1
ATOM 1500 C C . LYS A 1 190 ? 20.666 1.201 -35.249 1.00 92.88 190 LYS A C 1
ATOM 1502 O O . LYS A 1 190 ? 20.623 0.683 -34.144 1.00 92.88 190 LYS A O 1
ATOM 1507 N N . ALA A 1 191 ? 19.651 1.151 -36.110 1.00 91.06 191 ALA A N 1
ATOM 1508 C CA . ALA A 1 191 ? 18.353 0.551 -35.796 1.00 91.06 191 ALA A CA 1
ATOM 1509 C C . ALA A 1 191 ? 18.480 -0.923 -35.375 1.00 91.06 191 ALA A C 1
ATOM 1511 O O . ALA A 1 191 ? 17.845 -1.355 -34.417 1.00 91.06 191 ALA A O 1
ATOM 1512 N N . ARG A 1 192 ? 19.355 -1.689 -36.041 1.00 91.69 192 ARG A N 1
ATOM 1513 C CA . ARG A 1 192 ? 19.637 -3.083 -35.673 1.00 91.69 192 ARG A CA 1
ATOM 1514 C C . ARG A 1 192 ? 20.329 -3.203 -34.316 1.00 91.69 192 ARG A C 1
ATOM 1516 O O . ARG A 1 192 ? 20.036 -4.127 -33.564 1.00 91.69 192 ARG A O 1
ATOM 1523 N N . ARG A 1 193 ? 21.238 -2.279 -33.990 1.00 93.38 193 ARG A N 1
ATOM 1524 C CA . ARG A 1 193 ? 21.863 -2.217 -32.661 1.00 93.38 193 ARG A CA 1
ATOM 1525 C C . ARG A 1 193 ? 20.824 -1.899 -31.589 1.00 93.38 193 ARG A C 1
ATOM 1527 O O . ARG A 1 193 ? 20.728 -2.654 -30.634 1.00 93.38 193 ARG A O 1
ATOM 1534 N N . ASP A 1 194 ? 20.011 -0.868 -31.804 1.00 93.44 194 ASP A N 1
ATOM 1535 C CA . ASP A 1 194 ? 18.958 -0.458 -30.871 1.00 93.44 194 ASP A CA 1
ATOM 1536 C C . ASP A 1 194 ? 17.949 -1.606 -30.632 1.00 93.44 194 ASP A C 1
ATOM 1538 O O . ASP A 1 194 ? 17.541 -1.854 -29.497 1.00 93.44 194 ASP A O 1
ATOM 1542 N N . PHE A 1 195 ? 17.602 -2.369 -31.679 1.00 93.94 195 PHE A N 1
ATOM 1543 C CA . PHE A 1 195 ? 16.784 -3.583 -31.562 1.00 93.94 195 PHE A CA 1
ATOM 1544 C C . PHE A 1 195 ? 17.464 -4.675 -30.723 1.00 93.94 195 PHE A C 1
ATOM 1546 O O . PHE A 1 195 ? 16.842 -5.216 -29.810 1.00 93.94 195 PHE A O 1
ATOM 1553 N N . ASN A 1 196 ? 18.732 -4.995 -31.000 1.00 92.56 196 ASN A N 1
ATOM 1554 C CA . ASN A 1 196 ? 19.471 -6.013 -30.246 1.00 92.56 196 ASN A CA 1
ATOM 1555 C C . ASN A 1 196 ? 19.627 -5.627 -28.769 1.00 92.56 196 ASN A C 1
ATOM 1557 O O . ASN A 1 196 ? 19.528 -6.491 -27.895 1.00 92.56 196 ASN A O 1
ATOM 1561 N N . ASP A 1 197 ? 19.841 -4.341 -28.489 1.00 94.00 197 ASP A N 1
ATOM 1562 C CA . ASP A 1 197 ? 19.938 -3.807 -27.133 1.00 94.00 197 ASP A CA 1
ATOM 1563 C C . ASP A 1 197 ? 18.593 -3.945 -26.402 1.00 94.00 197 ASP A C 1
ATOM 1565 O O . ASP A 1 197 ? 18.556 -4.410 -25.260 1.00 94.00 197 ASP A O 1
ATOM 1569 N N . LEU A 1 198 ? 17.475 -3.630 -27.070 1.00 92.62 198 LEU A N 1
ATOM 1570 C CA . LEU A 1 198 ? 16.130 -3.820 -26.521 1.00 92.62 198 LEU A CA 1
ATOM 1571 C C . LEU A 1 198 ? 15.823 -5.300 -26.251 1.00 92.62 198 LEU A C 1
ATOM 1573 O O . LEU A 1 198 ? 15.374 -5.641 -25.156 1.00 92.62 198 LEU A O 1
ATOM 1577 N N . ALA A 1 199 ? 16.091 -6.182 -27.216 1.00 90.81 199 ALA A N 1
ATOM 1578 C CA . ALA A 1 199 ? 15.864 -7.619 -27.078 1.00 90.81 199 ALA A CA 1
ATOM 1579 C C . ALA A 1 199 ? 16.690 -8.207 -25.921 1.00 90.81 199 ALA A C 1
ATOM 1581 O O . ALA A 1 199 ? 16.166 -8.938 -25.077 1.00 90.81 199 ALA A O 1
ATOM 1582 N N . SER A 1 200 ? 17.963 -7.814 -25.824 1.00 91.31 200 SER A N 1
ATOM 1583 C CA . SER A 1 200 ? 18.849 -8.223 -24.730 1.00 91.31 200 SER A CA 1
ATOM 1584 C C . SER A 1 200 ? 18.362 -7.698 -23.378 1.00 91.31 200 SER A C 1
ATOM 1586 O O . SER A 1 200 ? 18.384 -8.428 -22.389 1.00 91.31 200 SER A O 1
ATOM 1588 N N . ALA A 1 201 ? 17.876 -6.454 -23.318 1.00 91.25 201 ALA A N 1
ATOM 1589 C CA . ALA A 1 201 ? 17.332 -5.871 -22.095 1.00 91.25 201 ALA A CA 1
ATOM 1590 C C . ALA A 1 201 ? 16.048 -6.577 -21.625 1.00 91.25 201 ALA A C 1
ATOM 1592 O O . ALA A 1 201 ? 15.876 -6.784 -20.421 1.00 91.25 201 ALA A O 1
ATOM 1593 N N . LEU A 1 202 ? 15.168 -6.979 -22.550 1.00 90.31 202 LEU A N 1
ATOM 1594 C CA . LEU A 1 202 ? 13.957 -7.748 -22.237 1.00 90.31 202 LEU A CA 1
ATOM 1595 C C . LEU A 1 202 ? 14.301 -9.143 -21.702 1.00 90.31 202 LEU A C 1
ATOM 1597 O O . LEU A 1 202 ? 13.786 -9.539 -20.655 1.00 90.31 202 LEU A O 1
ATOM 1601 N N . ALA A 1 203 ? 15.231 -9.846 -22.354 1.00 88.31 203 ALA A N 1
ATOM 1602 C CA . ALA A 1 203 ? 15.711 -11.145 -21.887 1.00 88.31 203 ALA A CA 1
ATOM 1603 C C . ALA A 1 203 ? 16.370 -11.042 -20.500 1.00 88.31 203 ALA A C 1
ATOM 1605 O O . ALA A 1 203 ? 16.063 -11.821 -19.597 1.00 88.31 203 ALA A O 1
ATOM 1606 N N . TYR A 1 204 ? 17.221 -10.030 -20.294 1.00 90.44 204 TYR A N 1
ATOM 1607 C CA . TYR A 1 204 ? 17.868 -9.776 -19.008 1.00 90.44 204 TYR A CA 1
ATOM 1608 C C . TYR A 1 204 ? 16.854 -9.461 -17.900 1.00 90.44 204 TYR A C 1
ATOM 1610 O O . TYR A 1 204 ? 17.011 -9.925 -16.769 1.00 90.44 204 TYR A O 1
ATOM 1618 N N . ARG A 1 205 ? 15.795 -8.699 -18.212 1.00 90.06 205 ARG A N 1
ATOM 1619 C CA . ARG A 1 205 ? 14.690 -8.419 -17.284 1.00 90.06 205 ARG A CA 1
ATOM 1620 C C . ARG A 1 205 ? 14.005 -9.712 -16.851 1.00 90.06 205 ARG A C 1
ATOM 1622 O O . ARG A 1 205 ? 13.907 -9.931 -15.646 1.00 90.06 205 ARG A O 1
ATOM 1629 N N . HIS A 1 206 ? 13.577 -10.548 -17.799 1.00 88.50 206 HIS A N 1
ATOM 1630 C CA . HIS A 1 206 ? 12.912 -11.821 -17.501 1.00 88.50 206 HIS A CA 1
ATOM 1631 C C . HIS A 1 206 ? 13.797 -12.710 -16.621 1.00 88.50 206 HIS A C 1
ATOM 1633 O O . HIS A 1 206 ? 13.389 -13.126 -15.538 1.00 88.50 206 HIS A O 1
ATOM 1639 N N . HIS A 1 207 ? 15.051 -12.896 -17.036 1.00 90.38 207 HIS A N 1
ATOM 1640 C CA . HIS A 1 207 ? 16.020 -13.708 -16.310 1.00 90.38 207 HIS A CA 1
ATOM 1641 C C . HIS A 1 207 ? 16.272 -13.198 -14.884 1.00 90.38 207 HIS A C 1
ATOM 1643 O O . HIS A 1 207 ? 16.267 -13.977 -13.936 1.00 90.38 207 HIS A O 1
ATOM 1649 N N . SER A 1 208 ? 16.433 -11.882 -14.709 1.00 91.88 208 SER A N 1
ATOM 1650 C CA . SER A 1 208 ? 16.667 -11.288 -13.386 1.00 91.88 208 SER A CA 1
ATOM 1651 C C . SER A 1 208 ? 15.492 -11.523 -12.433 1.00 91.88 208 SER A C 1
ATOM 1653 O O . SER A 1 208 ? 15.702 -11.754 -11.246 1.00 91.88 208 SER A O 1
ATOM 1655 N N . ILE A 1 209 ? 14.253 -11.449 -12.929 1.00 91.56 209 ILE A N 1
ATOM 1656 C CA . ILE A 1 209 ? 13.052 -11.691 -12.114 1.00 91.56 209 ILE A CA 1
ATOM 1657 C C . ILE A 1 209 ? 12.987 -13.156 -11.718 1.00 91.56 209 ILE A C 1
ATOM 1659 O O . ILE A 1 209 ? 12.833 -13.461 -10.540 1.00 91.56 209 ILE A O 1
ATOM 1663 N N . GLU A 1 210 ? 13.141 -14.046 -12.692 1.00 91.44 210 GLU A N 1
ATOM 1664 C CA . GLU A 1 210 ? 13.104 -15.486 -12.479 1.00 91.44 210 GLU A CA 1
ATOM 1665 C C . GLU A 1 210 ? 14.156 -15.922 -11.454 1.00 91.44 210 GLU A C 1
ATOM 1667 O O . GLU A 1 210 ? 13.825 -16.621 -10.498 1.00 91.44 210 GLU A O 1
ATOM 1672 N N . GLN A 1 211 ? 15.395 -15.432 -11.571 1.00 93.06 211 GLN A N 1
ATOM 1673 C CA . GLN A 1 211 ? 16.463 -15.713 -10.609 1.00 93.06 211 GLN A CA 1
ATOM 1674 C C . GLN A 1 211 ? 16.141 -15.205 -9.202 1.00 93.06 211 GLN A C 1
ATOM 1676 O O . GLN A 1 211 ? 16.288 -15.947 -8.2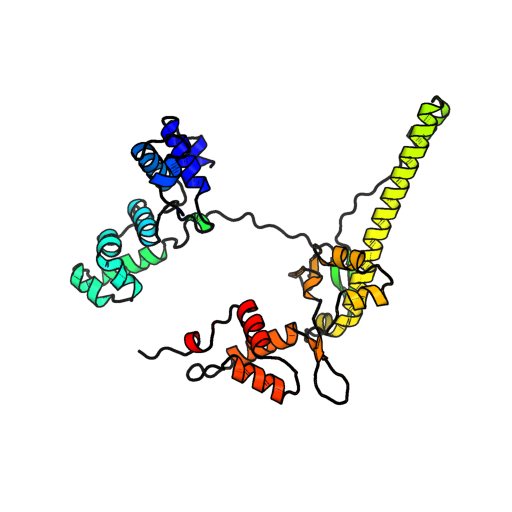32 1.00 93.06 211 GLN A O 1
ATOM 1681 N N . VAL A 1 212 ? 15.692 -13.952 -9.078 1.00 93.69 212 VAL A N 1
ATOM 1682 C CA . VAL A 1 212 ? 15.365 -13.351 -7.777 1.00 93.69 212 VAL A CA 1
ATOM 1683 C C . VAL A 1 212 ? 14.208 -14.089 -7.106 1.00 93.69 212 VAL A C 1
ATOM 1685 O O . VAL A 1 212 ? 14.285 -14.377 -5.914 1.00 93.69 212 VAL A O 1
ATOM 1688 N N . VAL A 1 213 ? 13.147 -14.410 -7.849 1.00 93.00 213 VAL A N 1
ATOM 1689 C CA . VAL A 1 213 ? 11.968 -15.085 -7.292 1.00 93.00 213 VAL A CA 1
ATOM 1690 C C . VAL A 1 213 ? 12.275 -16.548 -6.976 1.00 93.00 213 VAL A C 1
ATOM 1692 O O . VAL A 1 213 ? 11.876 -17.025 -5.921 1.00 93.00 213 VAL A O 1
ATOM 1695 N N . THR A 1 214 ? 13.058 -17.240 -7.805 1.00 93.06 214 THR A N 1
ATOM 1696 C CA . THR A 1 214 ? 13.493 -18.621 -7.525 1.00 93.06 214 THR A CA 1
ATOM 1697 C C . THR A 1 214 ? 14.362 -18.691 -6.269 1.00 93.06 214 THR A C 1
ATOM 1699 O O . THR A 1 214 ? 14.144 -19.547 -5.414 1.00 93.06 214 THR A O 1
ATOM 1702 N N . CYS A 1 215 ? 15.305 -17.757 -6.117 1.00 93.75 215 CYS A N 1
ATOM 1703 C CA . CYS A 1 215 ? 16.125 -17.628 -4.912 1.00 93.75 215 CYS A CA 1
ATOM 1704 C C . CYS A 1 215 ? 15.262 -17.300 -3.679 1.00 93.75 215 CYS A C 1
ATOM 1706 O O . CYS A 1 215 ? 15.411 -17.892 -2.616 1.00 93.75 215 CYS A O 1
ATOM 1708 N N . LEU A 1 216 ? 14.271 -16.418 -3.816 1.00 93.12 216 LEU A N 1
ATOM 1709 C CA . LEU A 1 216 ? 13.312 -16.159 -2.742 1.00 93.12 216 LEU A CA 1
ATOM 1710 C C . LEU A 1 216 ? 12.516 -17.420 -2.361 1.00 93.12 216 LEU A C 1
ATOM 1712 O O . LEU A 1 216 ? 12.335 -17.695 -1.176 1.00 93.12 216 LEU A O 1
ATOM 1716 N N . MET A 1 217 ? 12.042 -18.184 -3.346 1.00 92.62 217 MET A N 1
ATOM 1717 C CA . MET A 1 217 ? 11.265 -19.407 -3.137 1.00 92.62 217 MET A CA 1
ATOM 1718 C C . MET A 1 217 ? 12.066 -20.500 -2.436 1.00 92.62 217 MET A C 1
ATOM 1720 O O . MET A 1 217 ? 11.511 -21.192 -1.584 1.00 92.62 217 MET A O 1
ATOM 1724 N N . SER A 1 218 ? 13.352 -20.661 -2.764 1.00 91.75 218 SER A N 1
ATOM 1725 C CA . SER A 1 218 ? 14.205 -21.665 -2.121 1.00 91.75 218 SER A CA 1
ATOM 1726 C C . SER A 1 218 ? 14.409 -21.356 -0.635 1.00 91.75 218 SER A C 1
ATOM 1728 O O . SER A 1 218 ? 14.250 -22.251 0.197 1.00 91.75 218 SER A O 1
ATOM 1730 N N . HIS A 1 219 ? 14.665 -20.091 -0.290 1.00 91.50 219 HIS A N 1
ATOM 1731 C CA . HIS A 1 219 ? 14.848 -19.639 1.096 1.00 91.50 219 HIS A CA 1
ATOM 1732 C C . HIS A 1 219 ? 13.544 -19.598 1.898 1.00 91.50 219 HIS A C 1
ATOM 1734 O O . HIS A 1 219 ? 13.524 -19.913 3.084 1.00 91.50 219 HIS A O 1
ATOM 1740 N N . GLN A 1 220 ? 12.428 -19.245 1.260 1.00 91.62 220 GLN A N 1
ATOM 1741 C CA . GLN A 1 220 ? 11.111 -19.155 1.906 1.00 91.62 220 GLN A CA 1
ATOM 1742 C C . GLN A 1 220 ? 10.244 -20.399 1.671 1.00 91.62 220 GLN A C 1
ATOM 1744 O O . GLN A 1 220 ? 9.022 -20.345 1.819 1.00 91.62 220 GLN A O 1
ATOM 1749 N N . LYS A 1 221 ? 10.852 -21.540 1.328 1.00 91.50 221 LYS A N 1
ATOM 1750 C CA . LYS A 1 221 ? 10.138 -22.782 0.991 1.00 91.50 221 LYS A CA 1
ATOM 1751 C C . LYS A 1 221 ? 9.131 -23.200 2.066 1.00 91.50 221 LYS A C 1
ATOM 1753 O O . LYS A 1 221 ? 8.003 -23.575 1.761 1.00 91.50 221 LYS A O 1
ATOM 1758 N N . ASP A 1 222 ? 9.528 -23.082 3.328 1.00 90.38 222 ASP A N 1
ATOM 1759 C CA . ASP A 1 222 ? 8.703 -23.423 4.487 1.00 90.38 222 ASP A CA 1
ATOM 1760 C C . ASP A 1 222 ? 7.468 -22.516 4.644 1.00 90.38 222 ASP A C 1
ATOM 1762 O O . ASP A 1 222 ? 6.432 -22.962 5.144 1.00 90.38 222 ASP A O 1
ATOM 1766 N N . TYR A 1 223 ? 7.557 -21.257 4.204 1.00 90.12 223 TYR A N 1
ATOM 1767 C CA . TYR A 1 223 ? 6.417 -20.342 4.168 1.00 90.12 223 TYR A CA 1
ATOM 1768 C C . TYR A 1 223 ? 5.438 -20.745 3.060 1.00 90.12 223 TYR A C 1
ATOM 1770 O O . TYR A 1 223 ? 4.244 -20.856 3.321 1.00 90.12 223 TYR A O 1
ATOM 1778 N N . PHE A 1 224 ? 5.939 -21.005 1.849 1.00 90.31 224 PHE A N 1
ATOM 1779 C CA . PHE A 1 224 ? 5.088 -21.326 0.699 1.00 90.31 224 PHE A CA 1
ATOM 1780 C C . PHE A 1 224 ? 4.440 -22.715 0.777 1.00 90.31 224 PHE A C 1
ATOM 1782 O O . PHE A 1 224 ? 3.376 -22.907 0.208 1.00 90.31 224 PHE A O 1
ATOM 1789 N N . LEU A 1 225 ? 5.050 -23.679 1.475 1.00 88.44 225 LEU A N 1
ATOM 1790 C CA . LEU A 1 225 ? 4.480 -25.027 1.625 1.00 88.44 225 LEU A CA 1
ATOM 1791 C C . LEU A 1 225 ? 3.637 -25.210 2.891 1.00 88.44 225 LEU A C 1
ATOM 1793 O O . LEU A 1 225 ? 2.694 -25.996 2.887 1.00 88.44 225 LEU A O 1
ATOM 1797 N N . TYR A 1 226 ? 4.001 -24.546 3.992 1.00 88.06 226 TYR A N 1
ATOM 1798 C CA . TYR A 1 226 ? 3.438 -24.842 5.317 1.00 88.06 226 TYR A CA 1
ATOM 1799 C C . TYR A 1 226 ? 2.986 -23.597 6.091 1.00 88.06 226 TYR A C 1
ATOM 1801 O O . TYR A 1 226 ? 2.666 -23.700 7.276 1.00 88.06 226 TYR A O 1
ATOM 1809 N N . HIS A 1 227 ? 3.020 -22.409 5.477 1.00 85.62 227 HIS A N 1
ATOM 1810 C CA . HIS A 1 227 ? 2.715 -21.120 6.117 1.00 85.62 227 HIS A CA 1
ATOM 1811 C C . HIS A 1 227 ? 3.486 -20.854 7.416 1.00 85.62 227 HIS A C 1
ATOM 1813 O O . HIS A 1 227 ? 3.022 -20.123 8.307 1.00 85.62 227 HIS A O 1
ATOM 1819 N N . LYS A 1 228 ? 4.686 -21.435 7.538 1.00 86.75 228 LYS A N 1
ATOM 1820 C CA . LYS A 1 228 ? 5.597 -21.105 8.633 1.00 86.75 228 LYS A CA 1
ATOM 1821 C C . LYS A 1 228 ? 6.034 -19.643 8.522 1.00 86.75 228 LYS A C 1
ATOM 1823 O O . LYS A 1 228 ? 5.969 -19.068 7.441 1.00 86.75 228 LYS A O 1
ATOM 1828 N N . PRO A 1 229 ? 6.475 -19.008 9.619 1.00 83.06 229 PRO A N 1
ATOM 1829 C CA . PRO A 1 229 ? 6.961 -17.636 9.560 1.00 83.06 229 PRO A CA 1
ATOM 1830 C C . PRO A 1 229 ? 8.098 -17.473 8.544 1.00 83.06 229 PRO A C 1
ATOM 1832 O O . PRO A 1 229 ? 8.948 -18.353 8.422 1.00 83.06 229 PRO A O 1
ATOM 1835 N N . LEU A 1 230 ? 8.122 -16.328 7.853 1.00 87.38 230 LEU A N 1
ATOM 1836 C CA . LEU A 1 230 ? 9.180 -16.006 6.894 1.00 87.38 230 LEU A CA 1
ATOM 1837 C C . LEU A 1 230 ? 10.547 -16.047 7.576 1.00 87.38 230 LEU A C 1
ATOM 1839 O O . LEU A 1 230 ? 10.718 -15.490 8.668 1.00 87.38 230 LEU A O 1
ATOM 1843 N N . GLN A 1 231 ? 11.516 -16.668 6.917 1.00 86.50 231 GLN A N 1
ATOM 1844 C CA . GLN A 1 231 ? 12.902 -16.656 7.356 1.00 86.50 231 GLN A CA 1
ATOM 1845 C C . GLN A 1 231 ? 13.529 -15.291 7.056 1.00 86.50 231 GLN A C 1
ATOM 1847 O O . GLN A 1 231 ? 13.154 -14.644 6.075 1.00 86.50 231 GLN A O 1
ATOM 1852 N N . PRO A 1 232 ? 14.461 -14.799 7.881 1.00 85.62 232 PRO A N 1
ATOM 1853 C CA . PRO A 1 232 ? 15.171 -13.572 7.565 1.00 85.62 232 PRO A CA 1
ATOM 1854 C C . PRO A 1 232 ? 15.923 -13.666 6.239 1.00 85.62 232 PRO A C 1
ATOM 1856 O O . PRO A 1 232 ? 16.784 -14.520 6.073 1.00 85.62 232 PRO A O 1
ATOM 1859 N N . PHE A 1 233 ? 15.598 -12.771 5.309 1.00 89.31 233 PHE A N 1
ATOM 1860 C CA . PHE A 1 233 ? 16.204 -12.748 3.984 1.00 89.31 233 PHE A CA 1
ATOM 1861 C C . PHE A 1 233 ? 16.115 -11.340 3.396 1.00 89.31 233 PHE A C 1
ATOM 1863 O O . PHE A 1 233 ? 15.025 -10.765 3.264 1.00 89.31 233 PHE A O 1
ATOM 1870 N N . ARG A 1 234 ? 17.272 -10.741 3.108 1.00 88.75 234 ARG A N 1
ATOM 1871 C CA . ARG A 1 234 ? 17.416 -9.348 2.669 1.00 88.75 234 ARG A CA 1
ATOM 1872 C C . ARG A 1 234 ? 17.803 -9.285 1.193 1.00 88.75 234 ARG A C 1
ATOM 1874 O O . ARG A 1 234 ? 18.337 -10.215 0.608 1.00 88.75 234 ARG A O 1
ATOM 1881 N N . GLN A 1 235 ? 17.612 -8.110 0.591 1.00 89.94 235 GLN A N 1
ATOM 1882 C CA . GLN A 1 235 ? 17.996 -7.865 -0.810 1.00 89.94 235 GLN A CA 1
ATOM 1883 C C . GLN A 1 235 ? 19.501 -8.040 -1.067 1.00 89.94 235 GLN A C 1
ATOM 1885 O O . GLN A 1 235 ? 19.889 -8.321 -2.196 1.00 89.94 235 GLN A O 1
ATOM 1890 N N . LYS A 1 236 ? 20.343 -7.837 -0.044 1.00 88.81 236 LYS A N 1
ATOM 1891 C CA . LYS A 1 236 ? 21.792 -8.058 -0.150 1.00 88.81 236 LYS A CA 1
ATOM 1892 C C . LYS A 1 236 ? 22.107 -9.542 -0.319 1.00 88.81 236 LYS A C 1
ATOM 1894 O O . LYS A 1 236 ? 22.838 -9.880 -1.236 1.00 88.81 236 LYS A O 1
ATOM 1899 N N . ASP A 1 237 ? 21.465 -10.384 0.480 1.00 90.81 237 ASP A N 1
ATOM 1900 C CA . ASP A 1 237 ? 21.638 -11.838 0.455 1.00 90.81 237 ASP A CA 1
ATOM 1901 C C . ASP A 1 237 ? 21.236 -12.400 -0.923 1.00 90.81 237 ASP A C 1
ATOM 1903 O O . ASP A 1 237 ? 21.993 -13.134 -1.552 1.00 90.81 237 ASP A O 1
ATOM 1907 N N . ILE A 1 238 ? 20.106 -11.930 -1.471 1.00 92.00 238 ILE A N 1
ATOM 1908 C CA . ILE A 1 238 ? 19.682 -12.266 -2.842 1.00 92.00 238 ILE A CA 1
ATOM 1909 C C . ILE A 1 238 ? 20.726 -11.828 -3.874 1.00 92.00 238 ILE A C 1
ATOM 1911 O O . ILE A 1 238 ? 21.022 -12.572 -4.805 1.00 92.00 238 ILE A O 1
ATOM 1915 N N . ALA A 1 239 ? 21.265 -10.612 -3.755 1.00 92.56 239 ALA A N 1
ATOM 1916 C CA . ALA A 1 239 ? 22.257 -10.092 -4.696 1.00 92.56 239 ALA A CA 1
ATOM 1917 C C . ALA A 1 239 ? 23.553 -10.922 -4.679 1.00 92.56 239 ALA A C 1
ATOM 1919 O O . ALA A 1 239 ? 24.125 -11.184 -5.735 1.00 92.56 239 ALA A O 1
ATOM 1920 N N . GLU A 1 240 ? 23.983 -11.372 -3.499 1.00 92.12 240 GLU A N 1
ATOM 1921 C CA . GLU A 1 240 ? 25.155 -12.235 -3.329 1.00 92.12 240 GLU A CA 1
ATOM 1922 C C . GLU A 1 240 ? 24.941 -13.616 -3.965 1.00 92.12 240 GLU A C 1
ATOM 1924 O O . GLU A 1 240 ? 25.798 -14.083 -4.716 1.00 92.12 240 GLU A O 1
ATOM 1929 N N . GLU A 1 241 ? 23.779 -14.236 -3.748 1.00 93.75 241 GLU A N 1
ATOM 1930 C CA . GLU A 1 241 ? 23.477 -15.572 -4.277 1.00 93.75 241 GLU A CA 1
ATOM 1931 C C . GLU A 1 241 ? 23.217 -15.573 -5.790 1.00 93.75 241 GLU A C 1
ATOM 1933 O O . GLU A 1 241 ? 23.741 -16.410 -6.527 1.00 93.75 241 GLU A O 1
ATOM 1938 N N . THR A 1 242 ? 22.454 -14.594 -6.282 1.00 91.50 242 THR A N 1
ATOM 1939 C CA . THR A 1 242 ? 22.119 -14.469 -7.713 1.00 91.50 242 THR A CA 1
ATOM 1940 C C . THR A 1 242 ? 23.237 -13.832 -8.541 1.00 91.50 242 THR A C 1
ATOM 1942 O O . THR A 1 242 ? 23.154 -13.812 -9.768 1.00 91.50 242 THR A O 1
ATOM 1945 N N . LYS A 1 243 ? 24.289 -13.302 -7.896 1.00 92.25 243 LYS A N 1
ATOM 1946 C CA . LYS A 1 243 ? 25.367 -12.502 -8.514 1.00 92.25 243 LYS A CA 1
ATOM 1947 C C . LYS A 1 243 ? 24.868 -11.253 -9.255 1.00 92.25 243 LYS A C 1
ATOM 1949 O O . LYS A 1 243 ? 25.590 -10.676 -10.071 1.00 92.25 243 LYS A O 1
ATOM 1954 N N . LEU A 1 244 ? 23.641 -10.816 -8.978 1.00 91.31 244 LEU A N 1
ATOM 1955 C CA . LEU A 1 244 ? 23.076 -9.582 -9.510 1.00 91.31 244 LEU A CA 1
ATOM 1956 C C . LEU A 1 244 ? 23.526 -8.388 -8.667 1.00 91.31 244 LEU A C 1
ATOM 1958 O O . LEU A 1 244 ? 23.819 -8.502 -7.480 1.00 91.31 244 LEU A O 1
ATOM 1962 N N . SER A 1 245 ? 23.528 -7.191 -9.255 1.00 92.00 245 SER A N 1
ATOM 1963 C CA . SER A 1 245 ? 23.776 -5.985 -8.461 1.00 92.00 245 SER A CA 1
ATOM 1964 C C . SER A 1 245 ? 22.641 -5.747 -7.457 1.00 92.00 245 SER A C 1
ATOM 1966 O O . SER A 1 245 ? 21.465 -5.974 -7.758 1.00 92.00 245 SER A O 1
ATOM 1968 N N . THR A 1 246 ? 22.965 -5.194 -6.287 1.00 89.56 246 THR A N 1
ATOM 1969 C CA . THR A 1 246 ? 21.962 -4.818 -5.272 1.00 89.56 246 THR A CA 1
ATOM 1970 C C . THR A 1 246 ? 20.903 -3.861 -5.827 1.00 89.56 246 THR A C 1
ATOM 1972 O O . THR A 1 246 ? 19.728 -3.960 -5.474 1.00 89.56 246 THR A O 1
ATOM 1975 N N . ALA A 1 247 ? 21.286 -2.970 -6.747 1.00 88.44 247 ALA A N 1
ATOM 1976 C CA . ALA A 1 247 ? 20.364 -2.077 -7.443 1.00 88.44 247 ALA A CA 1
ATOM 1977 C C . ALA A 1 247 ? 19.390 -2.843 -8.355 1.00 88.44 247 ALA A C 1
ATOM 1979 O O . ALA A 1 247 ? 18.203 -2.517 -8.385 1.00 88.44 247 ALA A O 1
ATOM 1980 N N . THR A 1 248 ? 19.867 -3.873 -9.062 1.00 89.06 248 THR A N 1
ATOM 1981 C CA . THR A 1 248 ? 19.030 -4.756 -9.891 1.00 89.06 248 THR A CA 1
ATOM 1982 C C . THR A 1 248 ? 17.995 -5.471 -9.032 1.00 89.06 248 THR A C 1
ATOM 1984 O O . THR A 1 248 ? 16.803 -5.370 -9.315 1.00 89.06 248 THR A O 1
ATOM 1987 N N . VAL A 1 249 ? 18.423 -6.104 -7.936 1.00 90.94 249 VAL A N 1
ATOM 1988 C CA . VAL A 1 249 ? 17.517 -6.802 -7.010 1.00 90.94 249 VAL A CA 1
ATOM 1989 C C . VAL A 1 249 ? 16.495 -5.837 -6.411 1.00 90.94 249 VAL A C 1
ATOM 1991 O O . VAL A 1 249 ? 15.301 -6.124 -6.382 1.00 90.94 249 VAL A O 1
ATOM 1994 N N . SER A 1 250 ? 16.928 -4.646 -5.990 1.00 88.31 250 SER A N 1
ATOM 1995 C CA . SER A 1 250 ? 16.017 -3.646 -5.427 1.00 88.31 250 SER A CA 1
ATOM 1996 C C . SER A 1 250 ? 14.943 -3.207 -6.429 1.00 88.31 250 SER A C 1
ATOM 1998 O O . SER A 1 250 ? 13.772 -3.087 -6.061 1.00 88.31 250 SER A O 1
ATOM 2000 N N . ARG A 1 251 ? 15.315 -3.026 -7.707 1.00 87.19 251 ARG A N 1
ATOM 2001 C CA . ARG A 1 251 ? 14.375 -2.707 -8.796 1.00 87.19 251 ARG A CA 1
ATOM 2002 C C . ARG A 1 251 ? 13.383 -3.837 -9.043 1.00 87.19 251 ARG A C 1
ATOM 2004 O O . ARG A 1 251 ? 12.196 -3.551 -9.170 1.00 87.19 251 ARG A O 1
ATOM 2011 N N . VAL A 1 252 ? 13.849 -5.087 -9.060 1.00 89.25 252 VAL A N 1
ATOM 2012 C CA . VAL A 1 252 ? 12.973 -6.262 -9.179 1.00 89.25 252 VAL A CA 1
ATOM 2013 C C . VAL A 1 252 ? 11.990 -6.315 -8.007 1.00 89.25 252 VAL A C 1
ATOM 2015 O O . VAL A 1 252 ? 10.813 -6.557 -8.217 1.00 89.25 252 VAL A O 1
ATOM 2018 N N . CYS A 1 253 ? 12.406 -5.994 -6.782 1.00 87.56 253 CYS A N 1
ATOM 2019 C CA . CYS A 1 253 ? 11.515 -6.075 -5.624 1.00 87.56 253 CYS A CA 1
ATOM 2020 C C . CYS A 1 253 ? 10.500 -4.917 -5.508 1.00 87.56 253 CYS A C 1
ATOM 2022 O O . CYS A 1 253 ? 9.404 -5.124 -4.994 1.00 87.56 253 CYS A O 1
ATOM 2024 N N . ARG A 1 254 ? 10.835 -3.684 -5.916 1.00 81.62 254 ARG A N 1
ATOM 2025 C CA . ARG A 1 254 ? 10.088 -2.464 -5.520 1.00 81.62 254 ARG A CA 1
ATOM 2026 C C . ARG A 1 254 ? 8.692 -2.294 -6.114 1.00 81.62 254 ARG A C 1
ATOM 2028 O O . ARG A 1 254 ? 7.859 -1.665 -5.470 1.00 81.62 254 ARG A O 1
ATOM 2035 N N . HIS A 1 255 ? 8.429 -2.849 -7.288 1.00 79.69 255 HIS A N 1
ATOM 2036 C CA . HIS A 1 255 ? 7.156 -2.661 -7.991 1.00 79.69 255 HIS A CA 1
ATOM 2037 C C . HIS A 1 255 ? 6.688 -3.947 -8.664 1.00 79.69 255 HIS A C 1
ATOM 2039 O O . HIS A 1 255 ? 6.165 -3.907 -9.772 1.00 79.69 255 HIS A O 1
ATOM 2045 N N . ARG A 1 256 ? 6.934 -5.085 -8.013 1.00 88.31 256 ARG A N 1
ATOM 2046 C CA . ARG A 1 256 ? 6.524 -6.392 -8.515 1.00 88.31 256 ARG A CA 1
ATOM 2047 C C . ARG A 1 256 ? 5.608 -7.086 -7.541 1.00 88.31 256 ARG A C 1
ATOM 2049 O O . ARG A 1 256 ? 5.798 -6.991 -6.322 1.00 88.31 256 ARG A O 1
ATOM 2056 N N . TYR A 1 257 ? 4.658 -7.805 -8.106 1.00 91.44 257 TYR A N 1
ATOM 2057 C CA . TYR A 1 257 ? 3.648 -8.527 -7.365 1.00 91.44 257 TYR A CA 1
ATOM 2058 C C . TYR A 1 257 ? 3.643 -9.996 -7.758 1.00 91.44 257 TYR A C 1
ATOM 2060 O O . TYR A 1 257 ? 3.824 -10.360 -8.919 1.00 91.44 257 TYR A O 1
ATOM 2068 N N . VAL A 1 258 ? 3.441 -10.828 -6.748 1.00 92.56 258 VAL A N 1
ATOM 2069 C CA . VAL A 1 258 ? 3.402 -12.278 -6.836 1.00 92.56 258 VAL A CA 1
ATOM 2070 C C . VAL A 1 258 ? 1.979 -12.727 -6.564 1.00 92.56 258 VAL A C 1
ATOM 2072 O O . VAL A 1 258 ? 1.394 -12.337 -5.554 1.00 92.56 258 VAL A O 1
ATOM 2075 N N . LEU A 1 259 ? 1.441 -13.557 -7.446 1.00 92.25 259 LEU A N 1
ATOM 2076 C CA . LEU A 1 259 ? 0.242 -14.332 -7.185 1.00 92.25 259 LEU A CA 1
ATOM 2077 C C . LEU A 1 259 ? 0.638 -15.598 -6.420 1.00 92.25 259 LEU A C 1
ATOM 2079 O O . LEU A 1 259 ? 1.473 -16.370 -6.885 1.00 92.25 259 LEU A O 1
ATOM 2083 N N . PHE A 1 260 ? 0.058 -15.796 -5.243 1.00 90.62 260 PHE A N 1
ATOM 2084 C CA . PHE A 1 260 ? 0.234 -17.001 -4.439 1.00 90.62 260 PHE A CA 1
ATOM 2085 C C . PHE A 1 260 ? -1.109 -17.339 -3.784 1.00 90.62 260 PHE A C 1
ATOM 2087 O O . PHE A 1 260 ? -1.731 -16.466 -3.183 1.00 90.62 260 PHE A O 1
ATOM 2094 N N . GLU A 1 261 ? -1.589 -18.574 -3.962 1.00 87.00 261 GLU A N 1
ATOM 2095 C CA . GLU A 1 261 ? -2.885 -19.053 -3.437 1.00 87.00 261 GLU A CA 1
ATOM 2096 C C . GLU A 1 261 ? -4.089 -18.150 -3.776 1.00 87.00 261 GLU A C 1
ATOM 2098 O O . GLU A 1 261 ? -4.996 -17.934 -2.973 1.00 87.00 261 GLU A O 1
ATOM 2103 N N . GLY A 1 262 ? -4.101 -17.581 -4.985 1.00 83.69 262 GLY A N 1
ATOM 2104 C CA . GLY A 1 262 ? -5.178 -16.692 -5.436 1.00 83.69 262 GLY A CA 1
ATOM 2105 C C . GLY A 1 262 ? -5.148 -15.289 -4.818 1.00 83.69 262 GLY A C 1
ATOM 2106 O O . GLY A 1 262 ? -6.080 -14.516 -5.027 1.00 83.69 262 GLY A O 1
ATOM 2107 N N . GLN A 1 263 ? -4.093 -14.943 -4.078 1.00 85.50 263 GLN A N 1
ATOM 2108 C CA . GLN A 1 263 ? -3.893 -13.625 -3.479 1.00 85.50 263 GLN A CA 1
ATOM 2109 C C . GLN A 1 263 ? -2.657 -12.935 -4.064 1.00 85.50 263 GLN A C 1
ATOM 2111 O O . GLN A 1 263 ? -1.649 -13.571 -4.379 1.00 85.50 263 GLN A O 1
ATOM 2116 N N . VAL A 1 264 ? -2.736 -11.611 -4.213 1.00 88.94 264 VAL A N 1
ATOM 2117 C CA . VAL A 1 264 ? -1.659 -10.793 -4.785 1.00 88.94 264 VAL A CA 1
ATOM 2118 C C . VAL A 1 264 ? -0.835 -10.164 -3.667 1.00 88.94 264 VAL A C 1
ATOM 2120 O O . VAL A 1 264 ? -1.336 -9.367 -2.873 1.00 88.94 264 VAL A O 1
ATOM 2123 N N . TYR A 1 265 ? 0.456 -10.480 -3.636 1.00 89.06 265 TYR A N 1
ATOM 2124 C CA . TYR A 1 265 ? 1.397 -9.990 -2.636 1.00 89.06 265 TYR A CA 1
ATOM 2125 C C . TYR A 1 265 ? 2.513 -9.164 -3.279 1.00 89.06 265 TYR A C 1
ATOM 2127 O O . TYR A 1 265 ? 3.095 -9.592 -4.274 1.00 89.06 265 TYR A O 1
ATOM 2135 N N . PRO A 1 266 ? 2.904 -8.011 -2.706 1.00 90.81 266 PRO A N 1
ATOM 2136 C CA . PRO A 1 266 ? 4.133 -7.338 -3.115 1.00 90.81 266 PRO A CA 1
ATOM 2137 C C . PRO A 1 266 ? 5.336 -8.264 -2.901 1.00 90.81 266 PRO A C 1
ATOM 2139 O O . PRO A 1 266 ? 5.460 -8.852 -1.825 1.00 90.81 266 PRO A O 1
ATOM 2142 N N . LEU A 1 267 ? 6.275 -8.344 -3.848 1.00 90.50 267 LEU A N 1
ATOM 2143 C CA . LEU A 1 267 ? 7.449 -9.226 -3.729 1.00 90.50 267 LEU A CA 1
ATOM 2144 C C . LEU A 1 267 ? 8.285 -8.904 -2.475 1.00 90.50 267 LEU A C 1
ATOM 2146 O O . LEU A 1 267 ? 8.743 -9.796 -1.765 1.00 90.50 267 LEU A O 1
ATOM 2150 N N . GLN A 1 268 ? 8.405 -7.618 -2.125 1.00 88.81 268 GLN A N 1
ATOM 2151 C CA . GLN A 1 268 ? 9.063 -7.172 -0.887 1.00 88.81 268 GLN A CA 1
ATOM 2152 C C . GLN A 1 268 ? 8.428 -7.711 0.395 1.00 88.81 268 GLN A C 1
ATOM 2154 O O . GLN A 1 268 ? 9.081 -7.715 1.435 1.00 88.81 268 GLN A O 1
ATOM 2159 N N . SER A 1 269 ? 7.167 -8.140 0.354 1.00 86.94 269 SER A N 1
ATOM 2160 C CA . SER A 1 269 ? 6.499 -8.693 1.526 1.00 86.94 269 SER A CA 1
ATOM 2161 C C . SER A 1 269 ? 7.074 -10.054 1.936 1.00 86.94 269 SER A C 1
ATOM 2163 O O . SER A 1 269 ? 6.939 -10.432 3.094 1.00 86.94 269 SER A O 1
ATOM 2165 N N . PHE A 1 270 ? 7.780 -10.757 1.059 1.00 88.62 270 PHE A N 1
ATOM 2166 C CA . PHE A 1 270 ? 8.461 -12.000 1.423 1.00 88.62 270 PHE A CA 1
ATOM 2167 C C . PHE A 1 270 ? 9.874 -11.765 1.966 1.00 88.62 270 PHE A C 1
ATOM 2169 O O . PHE A 1 270 ? 10.527 -12.701 2.412 1.00 88.62 270 PHE A O 1
ATOM 2176 N N . LEU A 1 271 ? 10.342 -10.512 1.962 1.00 86.44 271 LEU A N 1
ATOM 2177 C CA . LEU A 1 271 ? 11.608 -10.134 2.573 1.00 86.44 271 LEU A CA 1
ATOM 2178 C C . LEU A 1 271 ? 11.395 -9.811 4.048 1.00 86.44 271 LEU A C 1
ATOM 2180 O O . LEU A 1 271 ? 10.412 -9.174 4.441 1.00 86.44 271 LEU A O 1
ATOM 2184 N N . ALA A 1 272 ? 12.356 -10.233 4.857 1.00 78.62 272 ALA A N 1
ATOM 2185 C CA . ALA A 1 272 ? 12.281 -10.147 6.301 1.00 78.62 272 ALA A CA 1
ATOM 2186 C C . ALA A 1 272 ? 13.621 -9.714 6.887 1.00 78.62 272 ALA A C 1
ATOM 2188 O O . ALA A 1 272 ? 14.689 -10.180 6.487 1.00 78.62 272 ALA A O 1
ATOM 2189 N N . THR A 1 273 ? 13.568 -8.828 7.877 1.00 74.88 273 THR A N 1
ATOM 2190 C CA . THR A 1 273 ? 14.777 -8.384 8.577 1.00 74.88 273 THR A CA 1
ATOM 2191 C C . THR A 1 273 ? 15.076 -9.331 9.732 1.00 74.88 273 THR A C 1
ATOM 2193 O O . THR A 1 273 ? 14.208 -9.565 10.566 1.00 74.88 273 THR A O 1
ATOM 2196 N N . ALA A 1 274 ? 16.310 -9.837 9.798 1.00 73.12 274 ALA A N 1
ATOM 2197 C CA . ALA A 1 274 ? 16.783 -10.654 10.914 1.00 73.12 274 ALA A CA 1
ATOM 2198 C C . ALA A 1 274 ? 16.878 -9.851 12.218 1.00 73.12 274 ALA A C 1
ATOM 2200 O O . ALA A 1 274 ? 17.470 -8.766 12.227 1.00 73.12 274 ALA A O 1
ATOM 2201 N N . TYR A 1 275 ? 16.365 -10.437 13.296 1.00 70.19 275 TYR A N 1
ATOM 2202 C CA . TYR A 1 275 ? 16.657 -10.110 14.688 1.00 70.19 275 TYR A CA 1
ATOM 2203 C C . TYR A 1 275 ? 17.389 -11.295 15.319 1.00 70.19 275 TYR A C 1
ATOM 2205 O O . TYR A 1 275 ? 17.007 -12.447 15.101 1.00 70.19 275 TYR A O 1
ATOM 2213 N N . ALA A 1 276 ? 18.461 -11.010 16.057 1.00 66.31 276 ALA A N 1
ATOM 2214 C CA . ALA A 1 276 ? 19.284 -12.038 16.681 1.00 66.31 276 ALA A CA 1
ATOM 2215 C C . ALA A 1 276 ? 18.518 -12.741 17.812 1.00 66.31 276 ALA A C 1
ATOM 2217 O O . ALA A 1 276 ? 17.821 -12.086 18.597 1.00 66.31 276 ALA A O 1
ATOM 2218 N N . VAL A 1 277 ? 18.664 -14.066 17.873 1.00 68.56 277 VAL A N 1
ATOM 2219 C CA . VAL A 1 277 ? 18.313 -14.870 19.043 1.00 68.56 277 VAL A CA 1
ATOM 2220 C C . VAL A 1 277 ? 19.616 -15.260 19.723 1.00 68.56 277 VAL A C 1
ATOM 2222 O O . VAL A 1 277 ? 20.507 -15.791 19.066 1.00 68.56 277 VAL A O 1
ATOM 2225 N N . ASP A 1 278 ? 19.728 -15.041 21.029 1.00 59.03 278 ASP A N 1
ATOM 2226 C CA . ASP A 1 278 ? 20.951 -15.312 21.801 1.00 59.03 278 ASP A CA 1
ATOM 2227 C C . ASP A 1 278 ? 21.146 -16.819 22.106 1.00 59.03 278 ASP A C 1
ATOM 2229 O O . ASP A 1 278 ? 21.704 -17.195 23.135 1.00 59.03 278 ASP A O 1
ATOM 2233 N N . LYS A 1 279 ? 20.658 -17.710 21.231 1.00 57.94 279 LYS A N 1
ATOM 2234 C CA . LYS A 1 279 ? 20.871 -19.162 21.334 1.00 57.94 279 LYS A CA 1
ATOM 2235 C C . LYS A 1 279 ? 22.184 -19.564 20.664 1.00 57.94 279 LYS A C 1
ATOM 2237 O O . LYS A 1 279 ? 22.542 -19.014 19.625 1.00 57.94 279 LYS A O 1
ATOM 2242 N N . GLU A 1 280 ? 22.842 -20.581 21.222 1.00 48.69 280 GLU A N 1
ATOM 2243 C CA . GLU A 1 280 ? 24.137 -21.122 20.766 1.00 48.69 280 GLU A CA 1
ATOM 2244 C C . GLU A 1 280 ? 24.155 -21.554 19.281 1.00 48.69 280 GLU A C 1
ATOM 2246 O O . GLU A 1 280 ? 25.219 -21.577 18.671 1.00 48.69 280 GLU A O 1
ATOM 2251 N N . ASP A 1 281 ? 22.989 -21.785 18.664 1.00 55.62 281 ASP A N 1
ATOM 2252 C CA . ASP A 1 281 ? 22.842 -22.170 17.250 1.00 55.62 281 ASP A CA 1
ATOM 2253 C C . ASP A 1 281 ? 22.837 -20.997 16.243 1.00 55.62 281 ASP A C 1
ATOM 2255 O O . ASP A 1 281 ? 22.640 -21.210 15.047 1.00 55.62 281 ASP A O 1
ATOM 2259 N N . GLY A 1 282 ? 22.997 -19.741 16.681 1.00 55.53 282 GLY A N 1
ATOM 2260 C CA . GLY A 1 282 ? 23.007 -18.586 15.765 1.00 55.53 282 GLY A CA 1
ATOM 2261 C C . GLY A 1 282 ? 21.675 -18.349 15.032 1.00 55.53 282 GLY A C 1
ATOM 2262 O O . GLY A 1 282 ? 21.634 -17.688 13.991 1.00 55.53 282 GLY A O 1
ATOM 2263 N N . ALA A 1 283 ? 20.574 -18.892 15.562 1.00 62.31 283 ALA A N 1
ATOM 2264 C CA . ALA A 1 283 ? 19.242 -18.742 14.993 1.00 62.31 283 ALA A CA 1
ATOM 2265 C C . ALA A 1 283 ? 18.803 -17.264 14.978 1.00 62.31 283 ALA A C 1
ATOM 2267 O O . ALA A 1 283 ? 19.076 -16.496 15.899 1.00 62.31 283 ALA A O 1
ATOM 2268 N N . SER A 1 284 ? 18.082 -16.854 13.934 1.00 72.38 284 SER A N 1
ATOM 2269 C CA . SER A 1 284 ? 17.524 -15.503 13.821 1.00 72.38 284 SER A CA 1
ATOM 2270 C C . SER A 1 284 ? 16.028 -15.550 13.527 1.00 72.38 284 SER A C 1
ATOM 2272 O O . SER A 1 284 ? 15.525 -16.484 12.905 1.00 72.38 284 SER A O 1
ATOM 2274 N N . VAL A 1 285 ? 15.296 -14.544 14.008 1.00 77.75 285 VAL A N 1
ATOM 2275 C CA . VAL A 1 285 ? 13.839 -14.433 13.842 1.00 77.75 285 VAL A CA 1
ATOM 2276 C C . VAL A 1 285 ? 13.525 -13.226 12.966 1.00 77.75 285 VAL A C 1
ATOM 2278 O O . VAL A 1 285 ? 14.175 -12.186 13.072 1.00 77.75 285 VAL A O 1
ATOM 2281 N N . SER A 1 286 ? 12.536 -13.349 12.079 1.00 81.62 286 SER A N 1
ATOM 2282 C CA . SER A 1 286 ? 12.120 -12.238 11.222 1.00 81.62 286 SER A CA 1
ATOM 2283 C C . SER A 1 286 ? 11.307 -11.185 11.969 1.00 81.62 286 SER A C 1
ATOM 2285 O O . SER A 1 286 ? 10.519 -11.484 12.867 1.00 81.62 286 SER A O 1
ATOM 2287 N N . ASP A 1 287 ? 11.421 -9.936 11.524 1.00 83.06 287 ASP A N 1
ATOM 2288 C CA . ASP A 1 287 ? 10.563 -8.831 11.957 1.00 83.06 287 ASP A CA 1
ATOM 2289 C C . ASP A 1 287 ? 9.069 -9.147 11.808 1.00 83.06 287 ASP A C 1
ATOM 2291 O O . ASP A 1 287 ? 8.274 -8.835 12.694 1.00 83.06 287 ASP A O 1
ATOM 2295 N N . LYS A 1 288 ? 8.689 -9.830 10.725 1.00 81.25 288 LYS A N 1
ATOM 2296 C CA . LYS A 1 288 ? 7.314 -10.288 10.494 1.00 81.25 288 LYS A CA 1
ATOM 2297 C C . LYS A 1 288 ? 6.865 -11.379 11.465 1.00 81.25 288 LYS A C 1
ATOM 2299 O O . LYS A 1 288 ? 5.721 -11.333 11.916 1.00 81.25 288 LYS A O 1
ATOM 2304 N N . ALA A 1 289 ? 7.736 -12.322 11.828 1.00 82.94 289 ALA A N 1
ATOM 2305 C CA . ALA A 1 289 ? 7.430 -13.313 12.860 1.00 82.94 289 ALA A CA 1
ATOM 2306 C C . ALA A 1 289 ? 7.215 -12.646 14.226 1.00 82.94 289 ALA A C 1
ATOM 2308 O O . ALA A 1 289 ? 6.258 -12.977 14.926 1.00 82.94 289 ALA A O 1
ATOM 2309 N N . ILE A 1 290 ? 8.046 -11.655 14.570 1.00 85.31 290 ILE A N 1
ATOM 2310 C CA . ILE A 1 290 ? 7.885 -10.856 15.794 1.00 85.31 290 ILE A CA 1
ATOM 2311 C C . ILE A 1 290 ? 6.554 -10.095 15.762 1.00 85.31 290 ILE A C 1
ATOM 2313 O O . ILE A 1 290 ? 5.810 -10.139 16.736 1.00 85.31 290 ILE A O 1
ATOM 2317 N N . MET A 1 291 ? 6.212 -9.440 14.646 1.00 86.81 291 MET A N 1
ATOM 2318 C CA . MET A 1 291 ? 4.924 -8.748 14.485 1.00 86.81 291 MET A CA 1
ATOM 2319 C C . MET A 1 291 ? 3.730 -9.693 14.658 1.00 86.81 291 MET A C 1
ATOM 2321 O O . MET A 1 291 ? 2.803 -9.357 15.391 1.00 86.81 291 MET A O 1
ATOM 2325 N N . ARG A 1 292 ? 3.760 -10.876 14.030 1.00 86.94 292 ARG A N 1
ATOM 2326 C CA . ARG A 1 292 ? 2.706 -11.888 14.191 1.00 86.94 292 ARG A CA 1
ATOM 2327 C C . ARG A 1 292 ? 2.579 -12.309 15.652 1.00 86.94 292 ARG A C 1
ATOM 2329 O O . ARG A 1 292 ? 1.487 -12.287 16.196 1.00 86.94 292 ARG A O 1
ATOM 2336 N N . LYS A 1 293 ? 3.705 -12.567 16.323 1.00 88.62 293 LYS A N 1
ATOM 2337 C CA . LYS A 1 293 ? 3.700 -12.937 17.740 1.00 88.62 293 LYS A CA 1
ATOM 2338 C C . LYS A 1 293 ? 3.180 -11.817 18.646 1.00 88.62 293 LYS A C 1
ATOM 2340 O O . LYS A 1 293 ? 2.469 -12.108 19.599 1.00 88.62 293 LYS A O 1
ATOM 2345 N N . ILE A 1 294 ? 3.493 -10.550 18.351 1.00 90.38 294 ILE A N 1
ATOM 2346 C CA . ILE A 1 294 ? 2.905 -9.392 19.048 1.00 90.38 294 ILE A CA 1
ATOM 2347 C C . ILE A 1 294 ? 1.383 -9.392 18.883 1.00 90.38 294 ILE A C 1
ATOM 2349 O O . ILE A 1 294 ? 0.681 -9.185 19.867 1.00 90.38 294 ILE A O 1
ATOM 2353 N N . ALA A 1 295 ? 0.879 -9.620 17.667 1.00 89.31 295 ALA A N 1
ATOM 2354 C CA . ALA A 1 295 ? -0.558 -9.678 17.415 1.00 89.31 295 ALA A CA 1
ATOM 2355 C C . ALA A 1 295 ? -1.222 -10.808 18.218 1.00 89.31 295 ALA A C 1
ATOM 2357 O O . ALA A 1 295 ? -2.169 -10.532 18.946 1.00 89.31 295 ALA A O 1
ATOM 2358 N N . ASP A 1 296 ? -0.662 -12.022 18.184 1.00 89.62 296 ASP A N 1
ATOM 2359 C CA . ASP A 1 296 ? -1.180 -13.180 18.928 1.00 89.62 296 ASP A CA 1
ATOM 2360 C C . ASP A 1 296 ? -1.198 -12.932 20.453 1.00 89.62 296 ASP A C 1
ATOM 2362 O O . ASP A 1 296 ? -2.155 -13.278 21.150 1.00 89.62 296 ASP A O 1
ATOM 2366 N N . LEU A 1 297 ? -0.138 -12.317 20.995 1.00 90.00 297 LEU A N 1
ATOM 2367 C CA . LEU A 1 297 ? -0.047 -11.978 22.421 1.00 90.00 297 LEU A CA 1
ATOM 2368 C C . LEU A 1 297 ? -1.076 -10.924 22.827 1.00 90.00 297 LEU A C 1
ATOM 2370 O O . LEU A 1 297 ? -1.671 -11.039 23.891 1.00 90.00 297 LEU A O 1
ATOM 2374 N N . VAL A 1 298 ? -1.288 -9.907 21.990 1.00 89.00 298 VAL A N 1
ATOM 2375 C CA . VAL A 1 298 ? -2.287 -8.860 22.244 1.00 89.00 298 VAL A CA 1
ATOM 2376 C C . VAL A 1 298 ? -3.709 -9.398 22.078 1.00 89.00 298 VAL A C 1
ATOM 2378 O O . VAL A 1 298 ? -4.606 -8.980 22.800 1.00 89.00 298 VAL A O 1
ATOM 2381 N N . GLU A 1 299 ? -3.946 -10.328 21.156 1.00 88.50 299 GLU A N 1
ATOM 2382 C CA . GLU A 1 299 ? -5.264 -10.941 20.963 1.00 88.50 299 GLU A CA 1
ATOM 2383 C C . GLU A 1 299 ? -5.659 -11.841 22.142 1.00 88.50 299 GLU A C 1
ATOM 2385 O O . GLU A 1 299 ? -6.819 -11.850 22.558 1.00 88.50 299 GLU A O 1
ATOM 2390 N N . SER A 1 300 ? -4.679 -12.539 22.720 1.00 88.19 300 SER A N 1
ATOM 2391 C CA . SER A 1 300 ? -4.844 -13.398 23.898 1.00 88.19 300 SER A CA 1
ATOM 2392 C C . SER A 1 300 ? -4.662 -12.677 25.247 1.00 88.19 300 SER A C 1
ATOM 2394 O O . SER A 1 300 ? -4.677 -13.336 26.287 1.00 88.19 300 SER A O 1
ATOM 2396 N N . GLU A 1 301 ? -4.503 -11.346 25.260 1.00 87.62 301 GLU A N 1
ATOM 2397 C CA . GLU A 1 301 ? -4.207 -10.586 26.484 1.00 87.62 301 GLU A CA 1
ATOM 2398 C C . GLU A 1 301 ? -5.417 -10.438 27.425 1.00 87.62 301 GLU A C 1
ATOM 2400 O O . GLU A 1 301 ? -6.575 -10.360 27.000 1.00 87.62 301 GLU A O 1
ATOM 2405 N N . ASP A 1 302 ? -5.144 -10.317 28.729 1.00 87.94 302 ASP A N 1
ATOM 2406 C CA . ASP A 1 302 ? -6.151 -9.877 29.696 1.00 87.94 302 ASP A CA 1
ATOM 2407 C C . ASP A 1 302 ? -6.485 -8.395 29.458 1.00 87.94 302 ASP A C 1
ATOM 2409 O O . ASP A 1 302 ? -5.659 -7.504 29.658 1.00 87.94 302 ASP A O 1
ATOM 2413 N N . LYS A 1 303 ? -7.730 -8.106 29.064 1.00 84.44 303 LYS A N 1
ATOM 2414 C CA . LYS A 1 303 ? -8.190 -6.738 28.766 1.00 84.44 303 LYS A CA 1
ATOM 2415 C C . LYS A 1 303 ? -8.279 -5.836 30.001 1.00 84.44 303 LYS A C 1
ATOM 2417 O O . LYS A 1 303 ? -8.336 -4.611 29.841 1.00 84.44 303 LYS A O 1
ATOM 2422 N N . ASP A 1 304 ? -8.287 -6.403 31.207 1.00 82.88 304 ASP A N 1
ATOM 2423 C CA . ASP A 1 304 ? -8.223 -5.631 32.452 1.00 82.88 304 ASP A CA 1
ATOM 2424 C C . ASP A 1 304 ? -6.770 -5.191 32.759 1.00 82.88 304 ASP A C 1
ATOM 2426 O O . ASP A 1 304 ? -6.550 -4.129 33.366 1.00 82.88 304 ASP A O 1
ATOM 2430 N N . HIS A 1 305 ? -5.778 -5.933 32.248 1.00 85.94 305 HIS A N 1
ATOM 2431 C CA . HIS A 1 305 ? -4.337 -5.692 32.397 1.00 85.94 305 HIS A CA 1
ATOM 2432 C C . HIS A 1 305 ? -3.582 -5.893 31.066 1.00 85.94 305 HIS A C 1
ATOM 2434 O O . HIS A 1 305 ? -2.773 -6.812 30.946 1.00 85.94 305 HIS A O 1
ATOM 2440 N N . PRO A 1 306 ? -3.822 -5.036 30.055 1.00 89.19 306 PRO A N 1
ATOM 2441 C CA . PRO A 1 306 ? -3.223 -5.204 28.734 1.00 89.19 306 PRO A CA 1
ATOM 2442 C C . PRO A 1 306 ? -1.705 -5.024 28.780 1.00 89.19 306 PRO A C 1
ATOM 2444 O O . PRO A 1 306 ? -1.204 -4.119 29.459 1.00 89.19 306 PRO A O 1
ATOM 2447 N N . TYR A 1 307 ? -0.981 -5.814 27.984 1.00 90.31 307 TYR A N 1
ATOM 2448 C CA . TYR A 1 307 ? 0.479 -5.797 27.974 1.00 90.31 307 TYR A CA 1
ATOM 2449 C C . TYR A 1 307 ? 1.021 -4.446 27.503 1.00 90.31 307 TYR A C 1
ATOM 2451 O O . TYR A 1 307 ? 0.661 -3.918 26.442 1.00 90.31 307 TYR A O 1
ATOM 2459 N N . SER A 1 308 ? 1.919 -3.858 28.282 1.00 91.00 308 SER A N 1
ATOM 2460 C CA . SER A 1 308 ? 2.636 -2.658 27.880 1.00 91.00 308 SER A CA 1
ATOM 2461 C C . SER A 1 308 ? 3.671 -2.972 26.786 1.00 91.00 308 SER A C 1
ATOM 2463 O O . SER A 1 308 ? 4.112 -4.108 26.618 1.00 91.00 308 SER A O 1
ATOM 2465 N N . ASP A 1 309 ? 4.106 -1.951 26.036 1.00 90.31 309 ASP A N 1
ATOM 2466 C CA . ASP A 1 309 ? 5.201 -2.118 25.062 1.00 90.31 309 ASP A CA 1
ATOM 2467 C C . ASP A 1 309 ? 6.509 -2.581 25.753 1.00 90.31 309 ASP A C 1
ATOM 2469 O O . ASP A 1 309 ? 7.387 -3.131 25.091 1.00 90.31 309 ASP A O 1
ATOM 2473 N N . GLN A 1 310 ? 6.651 -2.332 27.064 1.00 90.69 310 GLN A N 1
ATOM 2474 C CA . GLN A 1 310 ? 7.768 -2.817 27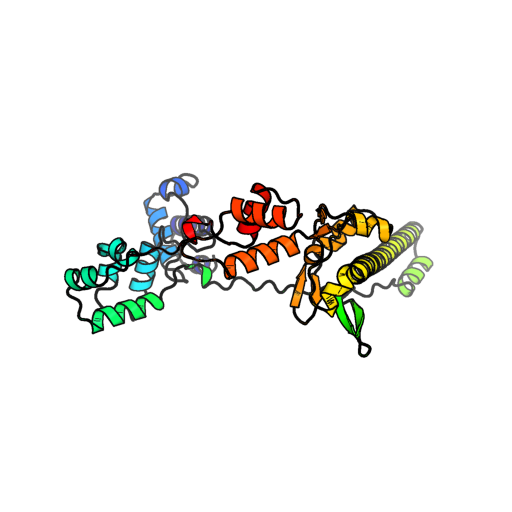.877 1.00 90.69 310 GLN A CA 1
ATOM 2475 C C . GLN A 1 310 ? 7.596 -4.308 28.206 1.00 90.69 310 GLN A C 1
ATOM 2477 O O . GLN A 1 310 ? 8.530 -5.070 27.991 1.00 90.69 310 GLN A O 1
ATOM 2482 N N . ASP A 1 311 ? 6.397 -4.734 28.606 1.00 90.44 311 ASP A N 1
ATOM 2483 C CA . ASP A 1 311 ? 6.094 -6.130 28.961 1.00 90.44 311 ASP A CA 1
ATOM 2484 C C . ASP A 1 311 ? 6.293 -7.055 27.752 1.00 90.44 311 ASP A C 1
ATOM 2486 O O . ASP A 1 311 ? 6.860 -8.138 27.856 1.00 90.44 311 ASP A O 1
ATOM 2490 N N . LEU A 1 312 ? 5.883 -6.597 26.565 1.00 90.94 312 LEU A N 1
ATOM 2491 C CA . LEU A 1 312 ? 6.120 -7.314 25.313 1.00 90.94 312 LEU A CA 1
ATOM 2492 C C . LEU A 1 312 ? 7.619 -7.408 24.981 1.00 90.94 312 LEU A C 1
ATOM 2494 O O . LEU A 1 312 ? 8.069 -8.444 24.498 1.00 90.94 312 LEU A O 1
ATOM 2498 N N . ALA A 1 313 ? 8.405 -6.356 25.237 1.00 90.56 313 ALA A N 1
ATOM 2499 C CA . ALA A 1 313 ? 9.856 -6.397 25.036 1.00 90.56 313 ALA A CA 1
ATOM 2500 C C . ALA A 1 313 ? 10.533 -7.374 26.013 1.00 90.56 313 ALA A C 1
ATOM 2502 O O . ALA A 1 313 ? 11.423 -8.121 25.615 1.00 90.56 313 ALA A O 1
ATOM 2503 N N . GLU A 1 314 ? 10.073 -7.413 27.264 1.00 90.50 314 GLU A N 1
ATOM 2504 C CA . GLU A 1 314 ? 10.535 -8.360 28.283 1.00 90.50 314 GLU A CA 1
ATOM 2505 C C . GLU A 1 314 ? 10.149 -9.803 27.945 1.00 90.50 314 GLU A C 1
ATOM 2507 O O . GLU A 1 314 ? 10.976 -10.701 28.092 1.00 90.50 314 GLU A O 1
ATOM 2512 N N . TYR A 1 315 ? 8.952 -10.032 27.396 1.00 90.00 315 TYR A N 1
ATOM 2513 C CA . TYR A 1 315 ? 8.558 -11.338 26.867 1.00 90.00 315 TYR A CA 1
ATOM 2514 C C . TYR A 1 315 ? 9.539 -11.821 25.791 1.00 90.00 315 TYR A C 1
ATOM 2516 O O . TYR A 1 315 ? 10.050 -12.938 25.881 1.00 90.00 315 TYR A O 1
ATOM 2524 N N . PHE A 1 316 ? 9.862 -10.978 24.803 1.00 88.75 316 PHE A N 1
ATOM 2525 C CA . PHE A 1 316 ? 10.841 -11.337 23.771 1.00 88.75 316 PHE A CA 1
ATOM 2526 C C . PHE A 1 316 ? 12.240 -11.559 24.350 1.00 88.75 316 PHE A C 1
ATOM 2528 O O . PHE A 1 316 ? 12.884 -12.535 23.974 1.00 88.75 316 PHE A O 1
ATOM 2535 N N . ALA A 1 317 ? 12.672 -10.741 25.314 1.00 86.81 317 ALA A N 1
ATOM 2536 C CA . ALA A 1 317 ? 13.943 -10.939 26.007 1.00 86.81 317 ALA A CA 1
ATOM 2537 C C . ALA A 1 317 ? 13.986 -12.282 26.761 1.00 86.81 317 ALA A C 1
ATOM 2539 O O . ALA A 1 317 ? 14.983 -12.996 26.681 1.00 86.81 317 ALA A O 1
ATOM 2540 N N . SER A 1 318 ? 12.890 -12.680 27.420 1.00 85.62 318 SER A N 1
ATOM 2541 C CA . SER A 1 318 ? 12.777 -13.992 28.080 1.00 85.62 318 SER A CA 1
ATOM 2542 C C . SER A 1 318 ? 12.805 -15.159 27.087 1.00 85.62 318 SER A C 1
ATOM 2544 O O . SER A 1 318 ? 13.336 -16.225 27.389 1.00 85.62 318 SER A O 1
ATOM 2546 N N . ALA A 1 319 ? 12.304 -14.936 25.870 1.00 81.69 319 ALA A N 1
ATOM 2547 C CA . ALA A 1 319 ? 12.398 -15.871 24.754 1.00 81.69 319 ALA A CA 1
ATOM 2548 C C . ALA A 1 319 ? 13.767 -15.818 24.039 1.00 81.69 319 ALA A C 1
ATOM 2550 O O . ALA A 1 319 ? 13.923 -16.441 22.989 1.00 81.69 319 ALA A O 1
ATOM 2551 N N . GLN A 1 320 ? 14.743 -15.090 24.602 1.00 81.12 320 GLN A N 1
ATOM 2552 C CA . GLN A 1 320 ? 16.091 -14.861 24.067 1.00 81.12 320 GLN A CA 1
ATOM 2553 C C . GLN A 1 320 ? 16.114 -14.135 22.713 1.00 81.12 320 GLN A C 1
ATOM 2555 O O . GLN A 1 320 ? 17.057 -14.289 21.945 1.00 81.12 320 GLN A O 1
ATOM 2560 N N . ILE A 1 321 ? 15.085 -13.345 22.400 1.00 82.31 321 ILE A N 1
ATOM 2561 C CA . ILE A 1 321 ? 14.984 -12.552 21.170 1.00 82.31 321 ILE A CA 1
ATOM 2562 C C . ILE A 1 321 ? 15.276 -11.086 21.513 1.00 82.31 321 ILE A C 1
ATOM 2564 O O . ILE A 1 321 ? 14.522 -10.440 22.245 1.00 82.31 321 ILE A O 1
ATOM 2568 N N . SER A 1 322 ? 16.352 -10.530 20.951 1.00 81.69 322 SER A N 1
ATOM 2569 C CA . SER A 1 322 ? 16.798 -9.168 21.266 1.00 81.69 322 SER A CA 1
ATOM 2570 C C . SER A 1 322 ? 15.942 -8.105 20.558 1.00 81.69 322 SER A C 1
ATOM 2572 O O . SER A 1 322 ? 16.219 -7.683 19.431 1.00 81.69 322 SER A O 1
ATOM 2574 N N . VAL A 1 323 ? 14.858 -7.666 21.213 1.00 85.25 323 VAL A N 1
ATOM 2575 C CA . VAL A 1 323 ? 13.936 -6.638 20.697 1.00 85.25 323 VAL A CA 1
ATOM 2576 C C . VAL A 1 323 ? 13.762 -5.507 21.707 1.00 85.25 323 VAL A C 1
ATOM 2578 O O . VAL A 1 323 ? 13.145 -5.659 22.755 1.00 85.25 323 VAL A O 1
ATOM 2581 N N . ALA A 1 324 ? 14.254 -4.316 21.362 1.00 86.31 324 ALA A N 1
ATOM 2582 C CA . ALA A 1 324 ? 14.082 -3.129 22.196 1.00 86.31 324 ALA A CA 1
ATOM 2583 C C . ALA A 1 324 ? 12.622 -2.633 22.223 1.00 86.31 324 ALA A C 1
ATOM 2585 O O . ALA A 1 324 ? 11.924 -2.664 21.205 1.00 86.31 324 ALA A O 1
ATOM 2586 N N . ARG A 1 325 ? 12.200 -2.020 23.340 1.00 89.56 325 ARG A N 1
ATOM 2587 C CA . ARG A 1 325 ? 10.866 -1.403 23.513 1.00 89.56 325 ARG A CA 1
ATOM 2588 C C . ARG A 1 325 ? 10.448 -0.500 22.345 1.00 89.56 325 ARG A C 1
ATOM 2590 O O . ARG A 1 325 ? 9.330 -0.603 21.854 1.00 89.56 325 ARG A O 1
ATOM 2597 N N . ARG A 1 326 ? 11.344 0.373 21.856 1.00 87.56 326 ARG A N 1
ATOM 2598 C CA . ARG A 1 326 ? 11.052 1.277 20.719 1.00 87.56 326 ARG A CA 1
ATOM 2599 C C . ARG A 1 326 ? 10.701 0.507 19.437 1.00 87.56 326 ARG A C 1
ATOM 2601 O O . ARG A 1 326 ? 9.871 0.967 18.655 1.00 87.56 326 ARG A O 1
ATOM 2608 N N . THR A 1 327 ? 11.310 -0.660 19.234 1.00 86.81 327 THR A N 1
ATOM 2609 C CA . THR A 1 327 ? 11.030 -1.551 18.102 1.00 86.81 327 THR A CA 1
ATOM 2610 C C . THR A 1 327 ? 9.652 -2.189 18.245 1.00 86.81 327 THR A C 1
ATOM 2612 O O . THR A 1 327 ? 8.882 -2.160 17.287 1.00 86.81 327 THR A O 1
ATOM 2615 N N . VAL A 1 328 ? 9.297 -2.657 19.448 1.00 89.38 328 VAL A N 1
ATOM 2616 C CA . VAL A 1 328 ? 7.948 -3.163 19.754 1.00 89.38 328 VAL A CA 1
ATOM 2617 C C . VAL A 1 328 ? 6.891 -2.090 19.490 1.00 89.38 328 VAL A C 1
ATOM 2619 O O . VAL A 1 328 ? 5.927 -2.349 18.774 1.00 89.38 328 VAL A O 1
ATOM 2622 N N . THR A 1 329 ? 7.099 -0.857 19.970 1.00 85.88 329 THR A N 1
ATOM 2623 C CA . THR A 1 329 ? 6.187 0.269 19.710 1.00 85.88 329 THR A CA 1
ATOM 2624 C C . THR A 1 329 ? 5.990 0.507 18.211 1.00 85.88 329 THR A C 1
ATOM 2626 O O . THR A 1 329 ? 4.856 0.655 17.753 1.00 85.88 329 THR A O 1
ATOM 2629 N N . LYS A 1 330 ? 7.077 0.508 17.427 1.00 88.19 330 LYS A N 1
ATOM 2630 C CA . LYS A 1 330 ? 7.025 0.685 15.967 1.00 88.19 330 LYS A CA 1
ATOM 2631 C C . LYS A 1 330 ? 6.255 -0.447 15.281 1.00 88.19 330 LYS A C 1
ATOM 2633 O O . LYS A 1 330 ? 5.481 -0.190 14.362 1.00 88.19 330 LYS A O 1
ATOM 2638 N N . PHE A 1 331 ? 6.460 -1.692 15.706 1.00 90.19 331 PHE A N 1
ATOM 2639 C CA . PHE A 1 331 ? 5.754 -2.859 15.169 1.00 90.19 331 PHE A CA 1
ATOM 2640 C C . PHE A 1 331 ? 4.265 -2.830 15.516 1.00 90.19 331 PHE A C 1
ATOM 2642 O O . PHE A 1 331 ? 3.433 -2.988 14.628 1.00 90.19 331 PHE A O 1
ATOM 2649 N N . ARG A 1 332 ? 3.920 -2.499 16.763 1.00 91.94 332 ARG A N 1
ATOM 2650 C CA . ARG A 1 332 ? 2.538 -2.305 17.212 1.00 91.94 332 ARG A CA 1
ATOM 2651 C C . ARG A 1 332 ? 1.809 -1.242 16.383 1.00 91.94 332 ARG A C 1
ATOM 2653 O O . ARG A 1 332 ? 0.684 -1.466 15.946 1.00 91.94 332 ARG A O 1
ATOM 2660 N N . GLN A 1 333 ? 2.457 -0.101 16.141 1.00 85.81 333 GLN A N 1
ATOM 2661 C CA . GLN A 1 333 ? 1.905 0.970 15.304 1.00 85.81 333 GLN A CA 1
ATOM 2662 C C . GLN A 1 333 ? 1.670 0.514 13.861 1.00 85.81 333 GLN A C 1
ATOM 2664 O O . GLN A 1 333 ? 0.620 0.815 13.308 1.00 85.81 333 GLN A O 1
ATOM 2669 N N . LYS A 1 334 ? 2.599 -0.249 13.266 1.00 82.88 334 LYS A N 1
ATOM 2670 C CA . LYS A 1 334 ? 2.411 -0.830 11.923 1.00 82.88 334 LYS A CA 1
ATOM 2671 C C . LYS A 1 334 ? 1.222 -1.792 11.846 1.00 82.88 334 LYS A C 1
ATOM 2673 O O . LYS A 1 334 ? 0.595 -1.879 10.799 1.00 82.88 334 LYS A O 1
ATOM 2678 N N . LEU A 1 335 ? 0.922 -2.493 12.938 1.00 86.69 335 LEU A N 1
ATOM 2679 C CA . LEU A 1 335 ? -0.233 -3.388 13.059 1.00 86.69 335 LEU A CA 1
ATOM 2680 C C . LEU A 1 335 ? -1.533 -2.651 13.426 1.00 86.69 335 LEU A C 1
ATOM 2682 O O . LEU A 1 335 ? -2.548 -3.298 13.654 1.00 86.69 335 LEU A O 1
ATOM 2686 N N . ASN A 1 336 ? -1.517 -1.314 13.522 1.00 85.56 336 ASN A N 1
ATOM 2687 C CA . ASN A 1 336 ? -2.644 -0.492 13.980 1.00 85.56 336 ASN A CA 1
ATOM 2688 C C . ASN A 1 336 ? -3.197 -0.884 15.363 1.00 85.56 336 ASN A C 1
ATOM 2690 O O . ASN A 1 336 ? -4.328 -0.551 15.713 1.00 85.56 336 ASN A O 1
ATOM 2694 N N . ILE A 1 337 ? -2.391 -1.548 16.190 1.00 86.94 337 ILE A N 1
ATOM 2695 C CA . ILE A 1 337 ? -2.779 -1.913 17.550 1.00 86.94 337 ILE A CA 1
ATOM 2696 C C . ILE A 1 337 ? -2.621 -0.660 18.429 1.00 86.94 337 ILE A C 1
ATOM 2698 O O . ILE A 1 337 ? -1.528 -0.088 18.472 1.00 86.94 337 ILE A O 1
ATOM 2702 N N . PRO A 1 338 ? -3.651 -0.189 19.155 1.00 84.25 338 PRO A N 1
ATOM 2703 C CA . PRO A 1 338 ? -3.530 0.987 20.018 1.00 84.25 338 PRO A CA 1
ATOM 2704 C C . PRO A 1 338 ? -2.667 0.694 21.258 1.00 84.25 338 PRO A C 1
ATOM 2706 O O . PRO A 1 338 ? -2.333 -0.452 21.544 1.00 84.25 338 PRO A O 1
ATOM 2709 N N . ASN A 1 339 ? -2.231 1.726 21.987 1.00 86.81 339 ASN A N 1
ATOM 2710 C CA . ASN A 1 339 ? -1.394 1.528 23.180 1.00 86.81 339 ASN A CA 1
ATOM 2711 C C . ASN A 1 339 ? -2.176 0.838 24.318 1.00 86.81 339 ASN A C 1
ATOM 2713 O O . ASN A 1 339 ? -3.407 0.850 24.321 1.00 86.81 339 ASN A O 1
ATOM 2717 N N . SER A 1 340 ? -1.468 0.273 25.301 1.00 85.12 340 SER A N 1
ATOM 2718 C CA . SER A 1 340 ? -2.088 -0.478 26.405 1.00 85.12 340 SER A CA 1
ATOM 2719 C C . SER A 1 340 ? -3.145 0.331 27.168 1.00 85.12 340 SER A C 1
ATOM 2721 O O . SER A 1 340 ? -4.175 -0.209 27.552 1.00 85.12 340 SER A O 1
ATOM 2723 N N . ARG A 1 341 ? -2.966 1.653 27.309 1.00 81.31 341 ARG A N 1
ATOM 2724 C CA . ARG A 1 341 ? -3.941 2.532 27.979 1.00 81.31 341 ARG A CA 1
ATOM 2725 C C . ARG A 1 341 ? -5.296 2.571 27.270 1.00 81.31 341 ARG A C 1
ATOM 2727 O O . ARG A 1 341 ? -6.315 2.635 27.942 1.00 81.31 341 ARG A O 1
ATOM 2734 N N . ILE A 1 342 ? -5.300 2.562 25.938 1.00 79.56 342 ILE A N 1
ATOM 2735 C CA . ILE A 1 342 ? -6.522 2.557 25.119 1.00 79.56 342 ILE A CA 1
ATOM 2736 C C . ILE A 1 342 ? -7.118 1.146 25.033 1.00 79.56 342 ILE A C 1
ATOM 2738 O O . ILE A 1 342 ? -8.334 1.006 24.971 1.00 79.56 342 ILE A O 1
ATOM 2742 N N . ARG A 1 343 ? -6.275 0.102 25.035 1.00 83.31 343 ARG A N 1
ATOM 2743 C CA . ARG A 1 343 ? -6.729 -1.302 25.006 1.00 83.31 343 ARG A CA 1
ATOM 2744 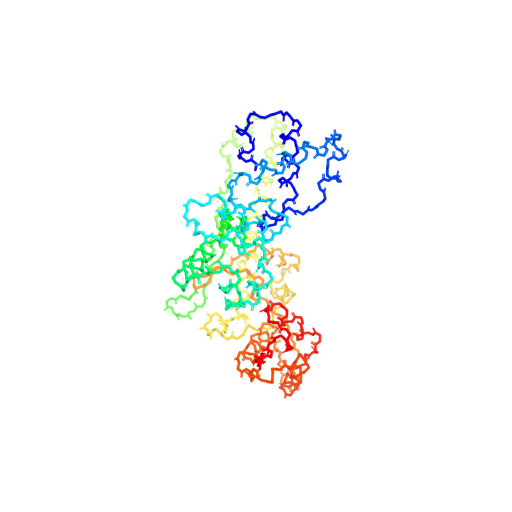C C . ARG A 1 343 ? -7.368 -1.753 26.313 1.00 83.31 343 ARG A C 1
ATOM 2746 O O . ARG A 1 343 ? -8.165 -2.687 26.307 1.00 83.31 343 ARG A O 1
ATOM 2753 N N . ARG A 1 344 ? -7.044 -1.080 27.419 1.00 83.25 344 ARG A N 1
ATOM 2754 C CA . ARG A 1 344 ? -7.626 -1.370 28.725 1.00 83.25 344 ARG A CA 1
ATOM 2755 C C . ARG A 1 344 ? -9.131 -1.159 28.676 1.00 83.25 344 ARG A C 1
ATOM 2757 O O . ARG A 1 344 ? -9.600 -0.075 28.325 1.00 83.25 344 ARG A O 1
ATOM 2764 N N . ARG A 1 345 ? -9.887 -2.190 29.046 1.00 73.81 345 ARG A N 1
ATOM 2765 C CA . ARG A 1 345 ? -11.345 -2.116 29.056 1.00 73.81 345 ARG A CA 1
ATOM 2766 C C . ARG A 1 345 ? -11.791 -1.044 30.050 1.00 73.81 345 ARG A C 1
ATOM 2768 O O . ARG A 1 345 ? -11.472 -1.104 31.235 1.00 73.81 345 ARG A O 1
ATOM 2775 N N . TRP A 1 346 ? -12.527 -0.053 29.556 1.00 48.22 346 TRP A N 1
ATOM 2776 C CA . TRP A 1 346 ? -13.147 0.965 30.398 1.00 48.22 346 TRP A CA 1
ATOM 2777 C C . TRP A 1 346 ? -14.306 0.311 31.161 1.00 48.22 346 TRP A C 1
ATOM 2779 O O . TRP A 1 346 ? -15.213 -0.245 30.536 1.00 48.22 346 TRP A O 1
ATOM 2789 N N . ARG A 1 347 ? -14.259 0.321 32.498 1.00 48.25 347 ARG A N 1
ATOM 2790 C CA . ARG A 1 347 ? -15.436 0.007 33.318 1.00 48.25 347 ARG A CA 1
ATOM 2791 C C . ARG A 1 347 ? -16.242 1.302 33.515 1.00 48.25 347 ARG A C 1
ATOM 2793 O O . ARG A 1 347 ? -15.607 2.335 33.726 1.00 48.25 347 ARG A O 1
ATOM 2800 N N . PRO A 1 348 ? -17.579 1.257 33.370 1.00 49.59 348 PRO A N 1
ATOM 2801 C CA . PRO A 1 348 ? -18.456 2.395 33.642 1.00 49.59 348 PRO A CA 1
ATOM 2802 C C . PRO A 1 348 ? -18.409 2.841 35.105 1.00 49.59 348 PRO A C 1
ATOM 2804 O O . PRO A 1 348 ? -18.076 1.996 35.971 1.00 49.59 348 PRO A O 1
#